Protein AF-A0A954W446-F1 (afdb_monomer)

Secondary structure (DSSP, 8-state):
---TT-EEEEETTEE--SHHHHHHHHTTSPTT-EEEEEEEETTEEEEEEEE---SS-HHHHHHHHHHT---PPPP--PPPPP-------------------------PPPS-PPPTTPPPPP--PPP-------HHHHTT----TT-S-SHHHHHHHHHHHHHHHHHH---TT--S-EEEEEEETTS-EEEEEE-SSEEEEEETTEEEEEETTS-STT--PSTTTTSHHHHHHHHHHHHHH-TTTSSEEEEEEEE--TT-SSPEEEEEEEETTEEEEEEE-TTT-SEEEEEEESSTTSPPEEEEEEEEEEETTEEEEEEEEEEETTEEEEEEEEEEEEEPPPPPPPPP---

Foldseek 3Di:
DDDPQKAWQDKQNGGDDDPVSVVVVVVVDDAQFFIWTWIDDPNDIDIDTDGHHDPDDLVRVLVVVVVPDPPDDDDDDDDDDDDDDDDDDDDDDDDDDDDDDDDDDDDDDDDDDDDPDDDDPPDPDDPPPPPPDPPVVVVQADDDRSDPGCSVFVVLLVVLQVLACVQFPALLQLAAKKWFWWAFPVGFIKIWIAGPQKIWIQTPVGIWIDGPVDQQLVGLPPPPQRRVRSQVNLVSLCRNPNCVPSAPKTWPAFHDDPPDPDTFGWIWHDDSNKIKIFGADPVSSHTQWMWIHSDSPAFTWIKGFDDWDDDPRGTDGQWIWTDGRGDTPTIIGTPDMDRDRHDPPDPDDDD

pLDDT: mean 81.35, std 23.69, range [27.09, 98.81]

Solvent-accessibl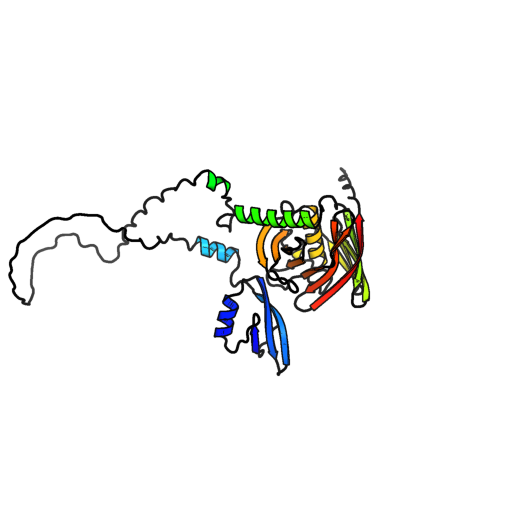e surface area (backbone atoms only — not comparable to full-atom values): 21023 Å² total; per-residue (Å²): 132,91,58,94,84,53,41,69,46,27,48,71,89,35,80,31,94,43,79,65,54,45,51,59,58,54,74,71,59,63,64,70,37,64,37,49,34,30,33,34,49,94,93,43,78,48,81,45,76,47,68,36,73,68,97,61,55,70,66,59,50,50,51,49,55,68,69,65,63,71,87,78,74,76,83,79,79,79,76,84,84,77,86,89,88,78,90,76,90,86,85,79,89,84,89,84,82,89,84,86,86,86,85,86,83,91,78,84,86,81,89,78,84,81,69,92,84,69,81,74,78,76,78,78,70,75,76,77,75,79,75,76,71,54,73,80,57,53,80,63,60,33,92,43,95,94,41,101,51,35,38,68,36,54,54,48,39,51,48,51,51,52,39,23,43,72,56,28,31,79,35,63,80,58,65,18,40,36,39,40,36,29,30,33,83,90,63,51,60,34,41,36,39,44,47,96,59,39,32,40,36,40,46,82,93,44,76,34,68,42,59,70,88,50,72,52,39,81,42,43,29,43,86,80,26,41,12,46,51,48,42,50,47,53,50,52,42,38,52,38,54,31,66,87,63,53,46,55,56,46,43,77,51,68,42,69,45,94,98,52,94,63,54,16,45,25,37,40,36,39,49,70,91,22,46,32,36,42,27,22,33,78,88,67,24,40,67,39,34,39,39,21,30,50,44,97,89,53,65,33,14,37,38,36,45,37,66,68,44,80,54,95,76,24,53,42,62,34,28,41,39,32,28,26,77,90,46,75,63,45,44,35,42,51,78,44,78,46,72,41,74,58,75,77,77,75,76,80,80,90,124

Nearest PDB structures (foldseek):
  3i18-assembly1_A  TM=8.357E-01  e=2.168E-02  Listeria monocytogenes
  3buu-assembly2_B  TM=5.194E-01  e=1.555E-04  Nitrosomonas europaea ATCC 19718
  3mh6-assembly1_A  TM=8.799E-01  e=1.325E-01  Escherichia coli K-12
  2kjp-assembly1_A  TM=7.643E-01  e=4.423E-02  Bacillus subtilis
  6jjo-assembly1_E  TM=7.958E-01  e=1.562E-01  Escherichia coli K-12

Mean predicted aligned error: 12.86 Å

Radius of gyration: 32.43 Å; Cα contacts (8 Å, |Δi|>4): 556; chains: 1; bounding box: 108×86×58 Å

Sequence (351 aa):
GLRYGDQIVAFGGRTVDTANEFKNVLGIFPRGWRVPMTYRRDDQQFDVLVRLTGVHAREELLEKVQRAVPAEEPPGGKKPDKDDESKEDDQPRDDEKNSDADKPDGSQPKPGQPKPGQPRPARRSPAAQQVKVPEAAAKLIEQRRGYANYYFNQLNRDRVWKSFGSSAGEFSTATGPWKLTGELTIGGDVEILLGDETATALFPGGPANLELSKDLDEQTAPEGSGGLLVGLHLWQRMLRVGPAQFGDVYYLGTVPVPGKELPCDTLVGSYNVVESRFMFDPETGLLASVEMYASPDGDPCEIYFSDYREMEGRQWPHRMEVRHGNDVFADVQWKKIEVAPAVPAKPADAS

Structure (mmCIF, N/CA/C/O backbone):
data_AF-A0A954W446-F1
#
_entry.id   AF-A0A954W446-F1
#
loop_
_atom_site.group_PDB
_atom_site.id
_atom_site.type_symbol
_atom_site.label_atom_id
_atom_site.label_alt_id
_atom_site.label_comp_id
_atom_site.label_asym_id
_atom_site.label_entity_id
_atom_site.label_seq_id
_atom_site.pdbx_PDB_ins_code
_atom_site.Cartn_x
_atom_site.Cartn_y
_atom_site.Cartn_z
_atom_site.occupancy
_atom_site.B_iso_or_equiv
_atom_site.auth_seq_id
_atom_site.auth_comp_id
_atom_site.auth_asym_id
_atom_site.auth_atom_id
_atom_site.pdbx_PDB_model_num
ATOM 1 N N . GLY A 1 1 ? -2.072 -10.842 -19.982 1.00 75.19 1 GLY A N 1
ATOM 2 C CA . GLY A 1 1 ? -3.431 -11.330 -19.670 1.00 75.19 1 GLY A CA 1
ATOM 3 C C . GLY A 1 1 ? -3.788 -12.553 -20.498 1.00 75.19 1 GLY A C 1
ATOM 4 O O . GLY A 1 1 ? -3.031 -12.903 -21.406 1.00 75.19 1 GLY A O 1
ATOM 5 N N . LEU A 1 2 ? -4.927 -13.176 -20.177 1.00 85.06 2 LEU A N 1
ATOM 6 C CA . LEU A 1 2 ? -5.528 -14.268 -20.954 1.00 85.06 2 LEU A CA 1
ATOM 7 C C . LEU A 1 2 ? -5.921 -13.814 -22.372 1.00 85.06 2 LEU A C 1
ATOM 9 O O . LEU A 1 2 ? -6.174 -12.632 -22.612 1.00 85.06 2 LEU A O 1
ATOM 13 N N . ARG A 1 3 ? -5.993 -14.766 -23.301 1.00 88.31 3 ARG A N 1
ATOM 14 C CA . ARG A 1 3 ? -6.405 -14.604 -24.700 1.00 88.31 3 ARG A CA 1
ATOM 15 C C . ARG A 1 3 ? -7.430 -15.674 -25.080 1.00 88.31 3 ARG A C 1
ATOM 17 O O . ARG A 1 3 ? -7.502 -16.732 -24.461 1.00 88.31 3 ARG A O 1
ATOM 24 N N . TYR A 1 4 ? -8.206 -15.418 -26.133 1.00 89.50 4 TYR A N 1
ATOM 25 C CA . TYR A 1 4 ? -9.022 -16.463 -26.753 1.00 89.50 4 TYR A CA 1
ATOM 26 C C . TYR A 1 4 ? -8.127 -17.614 -27.230 1.00 89.50 4 TYR A C 1
ATOM 28 O O . TYR A 1 4 ? -7.124 -17.371 -27.897 1.00 89.50 4 TYR A O 1
ATOM 36 N N . GLY A 1 5 ? -8.503 -18.845 -26.882 1.00 88.69 5 GLY A N 1
ATOM 37 C CA . GLY A 1 5 ? -7.704 -20.052 -27.118 1.00 88.69 5 GLY A CA 1
ATOM 38 C C . GLY A 1 5 ? -6.931 -20.547 -25.890 1.00 88.69 5 GLY A C 1
ATOM 39 O O . GLY A 1 5 ? -6.573 -21.720 -25.857 1.00 88.69 5 GLY A O 1
ATOM 40 N N . ASP A 1 6 ? -6.736 -19.715 -24.860 1.00 92.81 6 ASP A N 1
ATOM 41 C CA . ASP A 1 6 ? -6.104 -20.154 -23.612 1.00 92.81 6 ASP A CA 1
ATOM 42 C C . ASP A 1 6 ? -7.008 -21.138 -22.852 1.00 92.81 6 ASP A C 1
ATOM 44 O O . ASP A 1 6 ? -8.190 -20.870 -22.615 1.00 92.81 6 ASP A O 1
ATOM 48 N N . GLN A 1 7 ? -6.437 -22.256 -22.404 1.00 93.19 7 GLN A N 1
ATOM 49 C CA . GLN A 1 7 ? -7.119 -23.231 -21.555 1.00 93.19 7 GLN A CA 1
ATOM 50 C C . GLN A 1 7 ? -6.706 -23.021 -20.096 1.00 93.19 7 GLN A C 1
ATOM 52 O O . GLN A 1 7 ? -5.548 -23.242 -19.753 1.00 93.19 7 GLN A O 1
ATOM 57 N N . ILE A 1 8 ? -7.634 -22.645 -19.214 1.00 94.19 8 ILE A N 1
ATOM 58 C CA . ILE A 1 8 ? -7.389 -22.688 -17.761 1.00 94.19 8 ILE A CA 1
ATOM 59 C C . ILE A 1 8 ? -7.285 -24.162 -17.347 1.00 94.19 8 ILE A C 1
ATOM 61 O O . ILE A 1 8 ? -8.162 -24.949 -17.694 1.00 94.19 8 ILE A O 1
ATOM 65 N N . VAL A 1 9 ? -6.217 -24.524 -16.632 1.00 94.75 9 VAL A N 1
ATOM 66 C CA . VAL A 1 9 ? -5.945 -25.907 -16.181 1.00 94.75 9 VAL A CA 1
ATOM 67 C C . VAL A 1 9 ? -5.883 -26.038 -14.661 1.00 94.75 9 VAL A C 1
ATOM 69 O O . VAL A 1 9 ? -6.109 -27.122 -14.126 1.00 94.75 9 VAL A O 1
ATOM 72 N N . ALA A 1 10 ? -5.605 -24.943 -13.950 1.00 94.69 10 ALA A N 1
ATOM 73 C CA . ALA A 1 10 ? -5.717 -24.888 -12.499 1.00 94.69 10 ALA A CA 1
ATOM 74 C C . ALA A 1 10 ? -6.129 -23.491 -12.024 1.00 94.69 10 ALA A C 1
ATOM 76 O O . ALA A 1 10 ? -5.794 -22.478 -12.640 1.00 94.69 10 ALA A O 1
ATOM 77 N N . PHE A 1 11 ? -6.848 -23.435 -10.908 1.00 95.00 11 PHE A N 1
ATOM 78 C CA . PHE A 1 11 ? -7.283 -22.199 -10.270 1.00 95.00 11 PHE A CA 1
ATOM 79 C C . PHE A 1 11 ? -7.396 -22.397 -8.753 1.00 95.00 11 PHE A C 1
ATOM 81 O O . PHE A 1 11 ? -7.924 -23.406 -8.285 1.00 95.00 11 PHE A O 1
ATOM 88 N N . GLY A 1 12 ? -6.863 -21.461 -7.964 1.00 90.50 12 GLY A N 1
ATOM 89 C CA . GLY A 1 12 ? -6.885 -21.534 -6.499 1.00 90.50 12 GLY A CA 1
ATOM 90 C C . GLY A 1 12 ? -6.163 -22.758 -5.923 1.00 90.50 12 GLY A C 1
ATOM 91 O O . GLY A 1 12 ? -6.597 -23.301 -4.909 1.00 90.50 12 GLY A O 1
ATOM 92 N N . GLY A 1 13 ? -5.108 -23.231 -6.598 1.00 89.38 13 GLY A N 1
ATOM 93 C CA . GLY A 1 13 ? -4.360 -24.435 -6.214 1.00 89.38 13 GLY A CA 1
ATOM 94 C C . GLY A 1 13 ? -5.066 -25.765 -6.517 1.00 89.38 13 GLY A C 1
ATOM 95 O O . GLY A 1 13 ? -4.614 -26.807 -6.051 1.00 89.38 13 GLY A O 1
ATOM 96 N N . ARG A 1 14 ? -6.167 -25.752 -7.280 1.00 92.62 14 ARG A N 1
ATOM 97 C CA . ARG A 1 14 ? -6.904 -26.952 -7.708 1.00 92.62 14 ARG A CA 1
ATOM 98 C C . ARG A 1 14 ? -6.820 -27.104 -9.219 1.00 92.62 14 ARG A C 1
ATOM 100 O O . ARG A 1 14 ? -6.944 -26.106 -9.924 1.00 92.62 14 ARG A O 1
ATOM 107 N N . THR A 1 15 ? -6.649 -28.327 -9.713 1.00 94.00 15 THR A N 1
ATOM 108 C CA . THR A 1 15 ? -6.858 -28.646 -11.134 1.00 94.00 15 THR A CA 1
ATOM 109 C C . THR A 1 15 ? -8.311 -28.383 -11.517 1.00 94.00 15 THR A C 1
ATOM 111 O O . THR A 1 15 ? -9.202 -28.512 -10.677 1.00 94.00 15 THR A O 1
ATOM 114 N N . VAL A 1 16 ? -8.543 -27.976 -12.763 1.00 92.94 16 VAL A N 1
ATOM 115 C CA . VAL A 1 16 ? -9.876 -27.653 -13.274 1.00 92.94 16 VAL A CA 1
ATOM 116 C C . VAL A 1 16 ? -10.008 -28.169 -14.701 1.00 92.94 16 VAL A C 1
ATOM 118 O O . VAL A 1 16 ? -9.397 -27.619 -15.614 1.00 92.94 16 VAL A O 1
ATOM 121 N N . ASP A 1 17 ? -10.852 -29.180 -14.895 1.00 91.19 17 ASP A N 1
ATOM 122 C CA . ASP A 1 17 ? -11.078 -29.810 -16.203 1.00 91.19 17 ASP A CA 1
ATOM 123 C C . ASP A 1 17 ? -12.388 -29.346 -16.865 1.00 91.19 17 ASP A C 1
ATOM 125 O O . ASP A 1 17 ? -12.598 -29.541 -18.065 1.00 91.19 17 ASP A O 1
ATOM 129 N N . THR A 1 18 ? -13.294 -28.710 -16.108 1.00 92.50 18 THR A N 1
ATOM 130 C CA . THR A 1 18 ? -14.599 -28.257 -16.625 1.00 92.50 18 THR A CA 1
ATOM 131 C C . THR A 1 18 ? -14.974 -26.835 -16.205 1.00 92.50 18 THR A C 1
ATOM 133 O O . THR A 1 18 ? -14.647 -26.358 -15.119 1.00 92.50 18 THR A O 1
ATOM 136 N N . ALA A 1 19 ? -15.781 -26.163 -17.033 1.00 90.88 19 ALA A N 1
ATOM 137 C CA . ALA A 1 19 ? -16.294 -24.824 -16.732 1.00 90.88 19 ALA A CA 1
ATOM 138 C C . ALA A 1 19 ? -17.210 -24.766 -15.488 1.00 90.88 19 ALA A C 1
ATOM 140 O O . ALA A 1 19 ? -17.366 -23.700 -14.894 1.00 90.88 19 ALA A O 1
ATOM 141 N N . ASN A 1 20 ? -17.829 -25.883 -15.088 1.00 90.88 20 ASN A N 1
ATOM 142 C CA . ASN A 1 20 ? -18.639 -25.948 -13.867 1.00 90.88 20 ASN A CA 1
ATOM 143 C C . ASN A 1 20 ? -17.760 -26.096 -12.622 1.00 90.88 20 ASN A C 1
ATOM 145 O O . ASN A 1 20 ? -18.002 -25.424 -11.624 1.00 90.88 20 ASN A O 1
ATOM 149 N N . GLU A 1 21 ? -16.708 -26.911 -12.699 1.00 90.69 21 GLU A 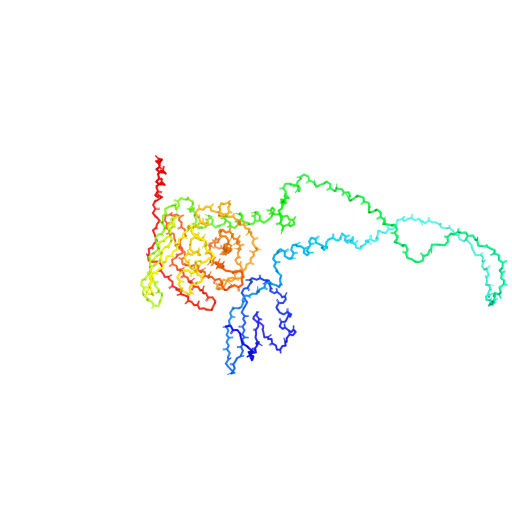N 1
ATOM 150 C CA . GLU A 1 21 ? -15.687 -26.993 -11.656 1.00 90.69 21 GLU A CA 1
ATOM 151 C C . GLU A 1 21 ? -15.003 -25.637 -11.443 1.00 90.69 21 GLU A C 1
ATOM 153 O O . GLU A 1 21 ? -14.937 -25.171 -10.307 1.00 90.69 21 GLU A O 1
ATOM 158 N N . PHE A 1 22 ? -14.632 -24.938 -12.526 1.00 92.19 22 PHE A N 1
ATOM 159 C CA . PHE A 1 22 ? -14.094 -23.576 -12.448 1.00 92.19 22 PHE A CA 1
ATOM 160 C C . PHE A 1 22 ? -15.011 -22.640 -11.651 1.00 92.19 22 PHE A C 1
ATOM 162 O O . PHE A 1 22 ? -14.564 -21.988 -10.712 1.00 92.19 22 PHE A O 1
ATOM 169 N N . LYS A 1 23 ? -16.309 -22.604 -11.985 1.00 90.06 23 LYS A N 1
ATOM 170 C CA . LYS A 1 23 ? -17.307 -21.766 -11.295 1.00 90.06 23 LYS A CA 1
ATOM 171 C C . LYS A 1 23 ? -17.462 -22.135 -9.821 1.00 90.06 23 LYS A C 1
ATOM 173 O O . LYS A 1 23 ? -17.575 -21.239 -8.988 1.00 90.06 23 LYS A O 1
ATOM 178 N N . ASN A 1 24 ? -17.446 -23.428 -9.498 1.00 89.75 24 ASN A N 1
ATOM 179 C CA . ASN A 1 24 ? -17.545 -23.906 -8.120 1.00 89.75 24 ASN A CA 1
ATOM 180 C C . ASN A 1 24 ? -16.330 -23.483 -7.286 1.00 89.75 24 ASN A C 1
ATOM 182 O O . ASN A 1 24 ? -16.500 -23.083 -6.140 1.00 89.75 24 ASN A O 1
ATOM 186 N N . VAL A 1 25 ? -15.118 -23.538 -7.851 1.00 90.19 25 VAL A N 1
ATOM 187 C CA . VAL A 1 25 ? -13.901 -23.070 -7.168 1.00 90.19 25 VAL A CA 1
ATOM 188 C C . VAL A 1 25 ? -13.879 -21.540 -7.078 1.00 90.19 25 VAL A C 1
ATOM 190 O O . VAL A 1 25 ? -13.598 -21.001 -6.011 1.00 90.19 25 VAL A O 1
ATOM 193 N N . LEU A 1 26 ? -14.249 -20.833 -8.150 1.00 90.44 26 LEU A N 1
ATOM 194 C CA . LEU A 1 26 ? -14.361 -19.371 -8.189 1.00 90.44 26 LEU A CA 1
ATOM 195 C C . LEU A 1 26 ? -15.312 -18.826 -7.117 1.00 90.44 26 LEU A C 1
ATOM 197 O O . LEU A 1 26 ? -14.974 -17.855 -6.447 1.00 90.44 26 LEU A O 1
ATOM 201 N N . GLY A 1 27 ? -16.458 -19.478 -6.900 1.00 87.56 27 GLY A N 1
ATOM 202 C CA . GLY A 1 27 ? -17.448 -19.079 -5.894 1.00 87.56 27 GLY A CA 1
ATOM 203 C C . GLY A 1 27 ? -16.987 -19.176 -4.432 1.00 87.56 27 GLY A C 1
ATOM 204 O O . GLY A 1 27 ? -17.703 -18.702 -3.553 1.00 87.56 27 GLY A O 1
ATOM 205 N N . ILE A 1 28 ? -15.820 -19.771 -4.155 1.00 89.31 28 ILE A N 1
ATOM 206 C CA . ILE A 1 28 ? -15.230 -19.852 -2.806 1.00 89.31 28 ILE A CA 1
ATOM 207 C C . ILE A 1 28 ? -14.433 -18.581 -2.473 1.00 89.31 28 ILE A C 1
ATOM 209 O O . ILE A 1 28 ? -14.322 -18.210 -1.304 1.00 89.31 28 ILE A O 1
ATOM 213 N N . PHE A 1 29 ? -13.862 -17.912 -3.478 1.00 89.69 29 PHE A N 1
ATOM 214 C CA . PHE A 1 29 ? -12.910 -16.825 -3.268 1.00 89.69 29 PHE A CA 1
ATOM 215 C C . PHE A 1 29 ? -13.599 -15.447 -3.246 1.00 89.69 29 PHE A C 1
ATOM 217 O O . PHE A 1 29 ? -14.357 -15.120 -4.162 1.00 89.69 29 PHE A O 1
ATOM 224 N N . PRO A 1 30 ? -13.332 -14.598 -2.233 1.00 87.62 30 PRO A N 1
ATOM 225 C CA . PRO A 1 30 ? -13.847 -13.233 -2.198 1.00 87.62 30 PRO A CA 1
ATOM 226 C C . PRO A 1 30 ? -13.350 -12.365 -3.361 1.00 87.62 30 PRO A C 1
ATOM 228 O O . PRO A 1 30 ? -12.228 -12.514 -3.847 1.00 87.62 30 PRO A O 1
ATOM 231 N N . ARG A 1 31 ? -14.156 -11.368 -3.748 1.00 87.50 31 ARG A N 1
ATOM 232 C CA . ARG A 1 31 ? -13.706 -10.293 -4.649 1.00 87.50 31 ARG A CA 1
ATOM 233 C C . ARG A 1 31 ? -12.480 -9.569 -4.073 1.00 87.50 31 ARG A C 1
ATOM 235 O O . ARG A 1 31 ? -12.335 -9.441 -2.859 1.00 87.50 31 ARG A O 1
ATOM 242 N N . GLY A 1 32 ? -11.638 -9.040 -4.949 1.00 85.19 32 GLY A N 1
ATOM 243 C CA . GLY A 1 32 ? -10.417 -8.302 -4.627 1.00 85.19 32 GLY A CA 1
ATOM 244 C C . GLY A 1 32 ? -9.208 -9.184 -4.310 1.00 85.19 32 GLY A C 1
ATOM 245 O O . GLY A 1 32 ? -8.082 -8.702 -4.437 1.00 85.19 32 GLY A O 1
ATOM 246 N N . TRP A 1 33 ? -9.412 -10.459 -3.956 1.00 90.06 33 TRP A N 1
ATOM 247 C CA . TRP A 1 33 ? -8.323 -11.404 -3.702 1.00 90.06 33 TRP A CA 1
ATOM 248 C C . TRP A 1 33 ? -7.531 -11.691 -4.980 1.00 90.06 33 TRP A C 1
ATOM 250 O O . TRP A 1 33 ? -8.104 -11.820 -6.067 1.00 90.06 33 TRP A O 1
ATOM 260 N N . ARG A 1 34 ? -6.209 -11.833 -4.830 1.00 89.81 34 ARG A N 1
ATOM 261 C CA . ARG A 1 34 ? -5.333 -12.407 -5.854 1.00 89.81 34 ARG A CA 1
ATOM 262 C C . ARG A 1 34 ? -5.305 -13.919 -5.677 1.00 89.81 34 ARG A C 1
ATOM 264 O O . ARG A 1 34 ? -4.977 -14.405 -4.597 1.00 89.81 34 ARG A O 1
ATOM 271 N N . VAL A 1 35 ? -5.652 -14.655 -6.725 1.00 91.38 35 VAL A N 1
ATOM 272 C CA . VAL A 1 35 ? -5.745 -16.118 -6.703 1.00 91.38 35 VAL A CA 1
ATOM 273 C C . VAL A 1 35 ? -4.804 -16.689 -7.769 1.00 91.38 35 VAL A C 1
ATOM 275 O O . VAL A 1 35 ? -4.808 -16.187 -8.897 1.00 91.38 35 VAL A O 1
ATOM 278 N N . PRO A 1 36 ? -3.983 -17.710 -7.454 1.00 92.12 36 PRO A N 1
ATOM 279 C CA . PRO A 1 36 ? -3.133 -18.351 -8.449 1.00 92.12 36 PRO A CA 1
ATOM 280 C C . PRO A 1 36 ? -3.981 -19.067 -9.498 1.00 92.12 36 PRO A C 1
ATOM 282 O O . PRO A 1 36 ? -4.931 -19.786 -9.174 1.00 92.12 36 PRO A O 1
ATOM 285 N N . MET A 1 37 ? -3.618 -18.874 -10.759 1.00 94.06 37 MET A N 1
ATOM 286 C CA . MET A 1 37 ? -4.246 -19.490 -11.915 1.00 94.06 37 MET A CA 1
ATOM 287 C C . MET A 1 37 ? -3.168 -19.966 -12.880 1.00 94.06 37 MET A C 1
ATOM 289 O O . MET A 1 37 ? -2.264 -19.213 -13.241 1.00 94.06 37 MET A O 1
ATOM 293 N N . THR A 1 38 ? -3.324 -21.195 -13.347 1.00 94.44 38 THR A N 1
ATOM 294 C CA . THR A 1 38 ? -2.483 -21.793 -14.376 1.00 94.44 38 THR A CA 1
ATOM 295 C C . THR A 1 38 ? -3.298 -21.915 -15.654 1.00 94.44 38 THR A C 1
ATOM 297 O O . THR A 1 38 ? -4.408 -22.462 -15.640 1.00 94.44 38 THR A O 1
ATOM 300 N N . TYR A 1 39 ? -2.747 -21.450 -16.771 1.00 94.38 39 TYR A N 1
ATOM 301 C CA . TYR A 1 39 ? -3.334 -21.643 -18.094 1.00 94.38 39 TYR A CA 1
ATOM 302 C C . TYR A 1 39 ? -2.318 -22.214 -19.087 1.00 94.38 39 TYR A C 1
ATOM 304 O O . TYR A 1 39 ? -1.107 -22.090 -18.910 1.00 94.38 39 TYR A O 1
ATOM 312 N N . ARG A 1 40 ? -2.826 -22.860 -20.135 1.00 94.50 40 ARG A N 1
ATOM 313 C CA . ARG A 1 40 ? -2.065 -23.411 -21.255 1.00 94.50 40 ARG A CA 1
ATOM 314 C C . ARG A 1 40 ? -2.371 -22.612 -22.519 1.00 94.50 40 ARG A C 1
ATOM 316 O O . ARG A 1 40 ? -3.540 -22.349 -22.806 1.00 94.50 40 ARG A O 1
ATOM 323 N N . ARG A 1 41 ? -1.333 -22.267 -23.278 1.00 94.25 41 ARG A N 1
ATOM 324 C CA . ARG A 1 41 ? -1.404 -21.678 -24.623 1.00 94.25 41 ARG A CA 1
ATOM 325 C C . ARG A 1 41 ? -0.322 -22.333 -25.472 1.00 94.25 41 ARG A C 1
ATOM 327 O O . ARG A 1 41 ? 0.822 -22.366 -25.035 1.00 94.25 41 ARG A O 1
ATOM 334 N N . ASP A 1 42 ? -0.684 -22.838 -26.650 1.00 91.38 42 ASP A N 1
ATOM 335 C CA . ASP A 1 42 ? 0.248 -23.474 -27.598 1.00 91.38 42 ASP A CA 1
ATOM 336 C C . ASP A 1 42 ? 1.146 -24.538 -26.921 1.00 91.38 42 ASP A C 1
ATOM 338 O O . ASP A 1 42 ? 2.369 -24.521 -27.031 1.00 91.38 42 ASP A O 1
ATOM 342 N N . ASP A 1 43 ? 0.514 -25.414 -26.128 1.00 89.94 43 ASP A N 1
ATOM 343 C CA . ASP A 1 43 ? 1.113 -26.434 -25.244 1.00 89.94 43 ASP A CA 1
ATOM 344 C C . ASP A 1 43 ? 2.080 -25.941 -24.146 1.00 89.94 43 ASP A C 1
ATOM 346 O O . ASP A 1 43 ? 2.466 -26.718 -23.269 1.00 89.94 43 ASP A O 1
ATOM 350 N N . GLN A 1 44 ? 2.385 -24.644 -24.086 1.00 93.69 44 GLN A N 1
ATOM 351 C CA . GLN A 1 44 ? 3.136 -24.031 -22.995 1.00 93.69 44 GLN A CA 1
ATOM 352 C C . GLN A 1 44 ? 2.221 -23.682 -21.809 1.00 93.69 44 GLN A C 1
ATOM 354 O O . GLN A 1 44 ? 1.129 -23.134 -21.975 1.00 93.69 44 GLN A O 1
ATOM 359 N N . GLN A 1 45 ? 2.681 -23.991 -20.595 1.00 93.19 45 GLN A N 1
ATOM 360 C CA . GLN A 1 45 ? 2.005 -23.661 -19.339 1.00 93.19 45 GLN A CA 1
ATOM 361 C C . GLN A 1 45 ? 2.505 -22.322 -18.776 1.00 93.19 45 GLN A C 1
ATOM 363 O O . GLN A 1 45 ? 3.703 -22.038 -18.805 1.00 93.19 45 GLN A O 1
ATOM 368 N N . PHE A 1 46 ? 1.583 -21.525 -18.239 1.00 92.44 46 PHE A N 1
ATOM 369 C CA . PHE A 1 46 ? 1.829 -20.214 -17.647 1.00 92.44 46 PHE A CA 1
ATOM 370 C C . PHE A 1 46 ? 1.111 -20.102 -16.299 1.00 92.44 46 PHE A C 1
ATOM 372 O O . PHE A 1 46 ? -0.106 -20.292 -16.230 1.00 92.44 46 PHE A O 1
ATOM 379 N N . ASP A 1 47 ? 1.851 -19.737 -15.254 1.00 91.38 47 ASP A N 1
ATOM 380 C CA . ASP A 1 47 ? 1.317 -19.452 -13.921 1.00 91.38 47 ASP A CA 1
ATOM 381 C C . ASP A 1 47 ? 1.219 -17.936 -13.705 1.00 91.38 47 ASP A C 1
ATOM 383 O O . ASP A 1 47 ? 2.165 -17.195 -13.977 1.00 91.38 47 ASP A O 1
ATOM 387 N N . VAL A 1 48 ? 0.064 -17.464 -13.233 1.00 90.38 48 VAL A N 1
ATOM 388 C CA . VAL A 1 48 ? -0.223 -16.042 -12.982 1.00 90.38 48 VAL A CA 1
ATOM 389 C C . VAL A 1 48 ? -1.070 -15.857 -11.721 1.00 90.38 48 VAL A C 1
ATOM 391 O O . VAL A 1 48 ? -1.803 -16.755 -11.306 1.00 90.38 48 VAL A O 1
ATOM 394 N N . LEU A 1 49 ? -1.021 -14.665 -11.124 1.00 89.62 49 LEU A N 1
ATOM 395 C CA . LEU A 1 49 ? -1.959 -14.243 -10.081 1.00 89.62 49 LEU A CA 1
ATOM 396 C C . LEU A 1 49 ? -3.055 -13.382 -10.711 1.00 89.62 49 LEU A C 1
ATOM 398 O O . LEU A 1 49 ? -2.776 -12.281 -11.181 1.00 89.62 49 LEU A O 1
ATOM 402 N N . VAL A 1 50 ? -4.304 -13.852 -10.693 1.00 89.56 50 VAL A N 1
ATOM 403 C CA . VAL A 1 50 ? -5.457 -13.070 -11.173 1.00 89.56 50 VAL A CA 1
ATOM 404 C C . VAL A 1 50 ? -6.203 -12.432 -10.009 1.00 89.56 50 VAL A C 1
ATOM 406 O O . VAL A 1 50 ? -6.436 -13.073 -8.985 1.00 89.56 50 VAL A O 1
ATOM 409 N N . ARG A 1 51 ? -6.586 -11.162 -10.161 1.00 89.50 51 ARG A N 1
ATOM 410 C CA . ARG A 1 51 ? -7.403 -10.437 -9.184 1.00 89.50 51 ARG A CA 1
ATOM 411 C C . ARG A 1 51 ? -8.881 -10.630 -9.507 1.00 89.50 51 ARG A C 1
ATOM 413 O O . ARG A 1 51 ? -9.298 -10.434 -10.645 1.00 89.50 51 ARG A O 1
ATOM 420 N N . LEU A 1 52 ? -9.680 -11.021 -8.517 1.00 88.56 52 LEU A N 1
ATOM 421 C CA . LEU A 1 52 ? -11.108 -11.264 -8.725 1.00 88.56 52 LEU A CA 1
ATOM 422 C C . LEU A 1 52 ? -11.909 -9.960 -8.703 1.00 88.56 52 LEU A C 1
ATOM 424 O O . LEU A 1 52 ? -12.058 -9.335 -7.654 1.00 88.56 52 LEU A O 1
ATOM 428 N N . THR A 1 53 ? -12.456 -9.553 -9.845 1.00 81.94 53 THR A N 1
ATOM 429 C CA . THR A 1 53 ? -13.331 -8.378 -9.934 1.00 81.94 53 THR A CA 1
ATOM 430 C C . THR A 1 53 ? -14.704 -8.646 -9.308 1.00 81.94 53 THR A C 1
ATOM 432 O O . THR A 1 53 ? -15.178 -9.781 -9.214 1.00 81.94 53 THR A O 1
ATOM 435 N N . GLY A 1 54 ? -15.358 -7.586 -8.829 1.00 76.38 54 GLY A N 1
ATOM 436 C CA . GLY A 1 54 ? -16.748 -7.662 -8.385 1.00 76.38 54 GLY A CA 1
ATOM 437 C C . GLY A 1 54 ? -17.702 -7.603 -9.579 1.00 76.38 54 GLY A C 1
ATOM 438 O O . GLY A 1 54 ? -17.544 -6.753 -10.442 1.00 76.38 54 GLY A O 1
ATOM 439 N N . VAL A 1 55 ? -18.735 -8.450 -9.598 1.00 70.00 55 VAL A N 1
ATOM 440 C CA . VAL A 1 55 ? -19.776 -8.432 -10.654 1.00 70.00 55 VAL A CA 1
ATOM 441 C C . VAL A 1 55 ? -20.685 -7.190 -10.565 1.00 70.00 55 VAL A C 1
ATOM 443 O O . VAL A 1 55 ? -21.385 -6.861 -11.517 1.00 70.00 55 VAL A O 1
ATOM 446 N N . HIS A 1 56 ? -20.678 -6.497 -9.422 1.00 65.69 56 HIS A N 1
ATOM 447 C CA . HIS A 1 56 ? -21.503 -5.322 -9.141 1.00 65.69 56 HIS A CA 1
ATOM 448 C C . HIS A 1 56 ? -20.698 -4.234 -8.433 1.00 65.69 56 HIS A C 1
ATOM 450 O O . HIS A 1 56 ? -19.904 -4.533 -7.531 1.00 65.69 56 HIS A O 1
ATOM 456 N N . ALA A 1 57 ? -20.982 -2.977 -8.781 1.00 66.75 57 ALA A N 1
ATOM 457 C CA . ALA A 1 57 ? -20.476 -1.811 -8.063 1.00 66.75 57 ALA A CA 1
ATOM 458 C C . ALA A 1 57 ? -20.992 -1.789 -6.610 1.00 66.75 57 ALA A C 1
ATOM 460 O O . ALA A 1 57 ? -22.038 -2.369 -6.289 1.00 66.75 57 ALA A O 1
ATOM 461 N N . ARG A 1 58 ? -20.276 -1.102 -5.710 1.00 69.44 58 ARG A N 1
ATOM 462 C CA . ARG A 1 58 ? -20.662 -1.009 -4.291 1.00 69.44 58 ARG A CA 1
ATOM 463 C C . ARG A 1 58 ? -22.045 -0.372 -4.144 1.00 69.44 58 ARG A C 1
ATOM 465 O O . ARG A 1 58 ? -22.888 -0.909 -3.432 1.00 69.44 58 ARG A O 1
ATOM 472 N N . GLU A 1 59 ? -22.298 0.709 -4.865 1.00 71.19 59 GLU A N 1
ATOM 473 C CA . GLU A 1 59 ? -23.548 1.470 -4.855 1.00 71.19 59 GLU A CA 1
ATOM 474 C C . GLU A 1 59 ? -24.705 0.624 -5.393 1.00 71.19 59 GLU A C 1
ATOM 476 O O . GLU A 1 59 ? -25.763 0.574 -4.771 1.00 71.19 59 GLU A O 1
ATOM 481 N N . GLU A 1 60 ? -24.478 -0.121 -6.479 1.00 69.25 60 GLU A N 1
ATOM 482 C CA . GLU A 1 60 ? -25.461 -1.035 -7.069 1.00 69.25 60 GLU A CA 1
ATOM 483 C C . GLU A 1 60 ? -25.871 -2.139 -6.077 1.00 69.25 60 GLU A C 1
ATOM 485 O O . GLU A 1 60 ? -27.055 -2.451 -5.941 1.00 69.25 60 GLU A O 1
ATOM 490 N N . LEU A 1 61 ? -24.912 -2.709 -5.337 1.00 69.50 61 LEU A N 1
ATOM 491 C CA . LEU A 1 61 ? -25.192 -3.676 -4.270 1.00 69.50 61 LEU A CA 1
ATOM 492 C C . LEU A 1 61 ? -25.968 -3.044 -3.113 1.00 69.50 61 LEU A C 1
ATOM 494 O O . LEU A 1 61 ? -26.915 -3.652 -2.618 1.00 69.50 61 LEU A O 1
ATOM 498 N N . LEU A 1 62 ? -25.596 -1.834 -2.687 1.00 74.25 62 LEU A N 1
ATOM 499 C CA . LEU A 1 62 ? -26.294 -1.132 -1.611 1.00 74.25 62 LEU A CA 1
ATOM 500 C C . LEU A 1 62 ? -27.735 -0.788 -1.999 1.00 74.25 62 LEU A C 1
ATOM 502 O O . LEU A 1 62 ? -28.638 -0.998 -1.192 1.00 74.25 62 LEU A O 1
ATOM 506 N N . GLU A 1 63 ? -27.974 -0.343 -3.232 1.00 75.19 63 GLU A N 1
ATOM 507 C CA . GLU A 1 63 ? -29.326 -0.128 -3.747 1.00 75.19 63 GLU A CA 1
ATOM 508 C C . GLU A 1 63 ? -30.115 -1.432 -3.865 1.00 75.19 63 GLU A C 1
ATOM 510 O O . GLU A 1 63 ? -31.276 -1.472 -3.460 1.00 75.19 63 GLU A O 1
ATOM 515 N N . LYS A 1 64 ? -29.508 -2.515 -4.370 1.00 69.25 64 LYS A N 1
ATOM 516 C CA . LYS A 1 64 ? -30.160 -3.833 -4.437 1.00 69.25 64 LYS A CA 1
ATOM 517 C C . LYS A 1 64 ? -30.565 -4.327 -3.055 1.00 69.25 64 LYS A C 1
ATOM 519 O O . LYS A 1 64 ? -31.717 -4.706 -2.884 1.00 69.25 64 LYS A O 1
ATOM 524 N N . VAL A 1 65 ? -29.670 -4.271 -2.067 1.00 70.75 65 VAL A N 1
ATOM 525 C CA . VAL A 1 65 ? -29.972 -4.678 -0.686 1.00 70.75 65 VAL A CA 1
ATOM 526 C C . VAL A 1 65 ? -31.064 -3.791 -0.085 1.00 70.75 65 VAL A C 1
ATOM 528 O O . VAL A 1 65 ? -32.015 -4.321 0.473 1.00 70.75 65 VAL A O 1
ATOM 531 N N . GLN A 1 66 ? -31.002 -2.466 -0.253 1.00 65.00 66 GLN A N 1
ATOM 532 C CA . GLN A 1 66 ? -32.034 -1.555 0.265 1.00 65.00 66 GLN A CA 1
ATOM 533 C C . GLN A 1 66 ? -33.404 -1.740 -0.410 1.00 65.00 66 GLN A C 1
ATOM 535 O O . GLN A 1 66 ? -34.429 -1.590 0.251 1.00 65.00 66 GLN A O 1
ATOM 540 N N . ARG A 1 67 ? -33.445 -2.106 -1.699 1.00 58.06 67 ARG A N 1
ATOM 541 C CA . ARG A 1 67 ? -34.686 -2.465 -2.413 1.00 58.06 67 ARG A CA 1
ATOM 542 C C . ARG A 1 67 ? -35.190 -3.872 -2.062 1.00 58.06 67 ARG A C 1
ATOM 544 O O . ARG A 1 67 ? -36.387 -4.119 -2.169 1.00 58.06 67 ARG A O 1
ATOM 551 N N . ALA A 1 68 ? -34.306 -4.778 -1.644 1.00 50.22 68 ALA A N 1
ATOM 552 C CA . ALA A 1 68 ? -34.604 -6.180 -1.352 1.00 50.22 68 ALA A CA 1
ATOM 553 C C . ALA A 1 68 ? -35.024 -6.459 0.105 1.00 50.22 68 ALA A C 1
ATOM 555 O O . ALA A 1 68 ? -35.061 -7.621 0.499 1.00 50.22 68 ALA A O 1
ATOM 556 N N . VAL A 1 69 ? -35.392 -5.435 0.891 1.00 42.38 69 VAL A N 1
ATOM 557 C CA . VAL A 1 69 ? -36.032 -5.622 2.210 1.00 42.38 69 VAL A CA 1
ATOM 558 C C . VAL A 1 69 ? -37.539 -5.307 2.173 1.00 42.38 69 VAL A C 1
ATOM 560 O O . VAL A 1 69 ? -37.989 -4.317 2.755 1.00 42.38 69 VAL A O 1
ATOM 563 N N . PRO A 1 70 ? -38.385 -6.171 1.584 1.00 43.16 70 PRO A N 1
ATOM 564 C CA . PRO A 1 70 ? -39.569 -6.621 2.299 1.00 43.16 70 PRO A CA 1
ATOM 565 C C . PRO A 1 70 ? -39.100 -7.438 3.512 1.00 43.16 70 PRO A C 1
ATOM 567 O O . PRO A 1 70 ? -38.246 -8.312 3.384 1.00 43.16 70 PRO A O 1
ATOM 570 N N . ALA A 1 71 ? -39.644 -7.169 4.697 1.00 42.28 71 ALA A N 1
ATOM 571 C CA . ALA A 1 71 ? -39.371 -8.006 5.861 1.00 42.28 71 ALA A CA 1
ATOM 572 C C . ALA A 1 71 ? -40.095 -9.355 5.703 1.00 42.28 71 ALA A C 1
ATOM 574 O O . ALA A 1 71 ? -41.287 -9.451 5.996 1.00 42.28 71 ALA A O 1
ATOM 575 N N . GLU A 1 72 ? -39.392 -10.384 5.227 1.00 44.41 72 GLU A N 1
ATOM 576 C CA . GLU A 1 72 ? -39.884 -11.760 5.310 1.00 44.41 72 GLU A CA 1
ATOM 577 C C . GLU A 1 72 ? -39.764 -12.252 6.758 1.00 44.41 72 GLU A C 1
ATOM 579 O O . GLU A 1 72 ? -38.680 -12.284 7.345 1.00 44.41 72 GLU A O 1
ATOM 584 N N . GLU A 1 73 ? -40.905 -12.595 7.359 1.00 43.12 73 GLU A N 1
ATOM 585 C CA . GLU A 1 73 ? -40.952 -13.180 8.697 1.00 43.12 73 GLU A CA 1
ATOM 586 C C . GLU A 1 73 ? -40.299 -14.576 8.681 1.00 43.12 73 GLU A C 1
ATOM 588 O O . GLU A 1 73 ? -40.556 -15.358 7.760 1.00 43.12 73 GLU A O 1
ATOM 593 N N . PRO A 1 74 ? -39.494 -14.946 9.697 1.00 36.47 74 PRO A N 1
ATOM 594 C CA . PRO A 1 74 ? -39.003 -16.313 9.810 1.00 36.47 74 PRO A CA 1
ATOM 595 C C . PRO A 1 74 ? -40.195 -17.278 9.959 1.00 36.47 74 PRO A C 1
ATOM 597 O O . PRO A 1 74 ? -41.138 -16.966 10.695 1.00 36.47 74 PRO A O 1
ATOM 600 N N . PRO A 1 75 ? -40.178 -18.454 9.301 1.00 39.28 75 PRO A N 1
ATOM 601 C CA . PRO A 1 75 ? -41.314 -19.368 9.302 1.00 39.28 75 PRO A CA 1
ATOM 602 C C . PRO A 1 75 ? -41.649 -19.799 10.733 1.00 39.28 75 PRO A C 1
ATOM 604 O O . PRO A 1 75 ? -40.824 -20.384 11.436 1.00 39.28 75 PRO A O 1
ATOM 607 N N . GLY A 1 76 ? -42.870 -19.474 11.164 1.00 36.91 76 GLY A N 1
ATOM 608 C CA . GLY A 1 76 ? -43.284 -19.576 12.559 1.00 36.91 76 GLY A CA 1
ATOM 609 C C . GLY A 1 76 ? -43.140 -20.985 13.131 1.00 36.91 76 GLY A C 1
ATOM 610 O O . GLY A 1 76 ? -43.897 -21.893 12.782 1.00 36.91 76 GLY A O 1
ATOM 611 N N . GLY A 1 77 ? -42.209 -21.147 14.073 1.00 33.97 77 GLY A N 1
ATOM 612 C CA . GLY A 1 77 ? -42.132 -22.337 14.910 1.00 33.97 77 GLY A CA 1
ATOM 613 C C . GLY A 1 77 ? -43.411 -22.472 15.734 1.00 33.97 77 GLY A C 1
ATOM 614 O O . GLY A 1 77 ? -43.680 -21.644 16.607 1.00 33.97 77 GLY A O 1
ATOM 615 N N . LYS A 1 78 ? -44.206 -23.510 15.455 1.00 34.38 78 LYS A N 1
ATOM 616 C CA . LYS A 1 78 ? -45.390 -23.841 16.257 1.00 34.38 78 LYS A CA 1
ATOM 617 C C . LYS A 1 78 ? -44.955 -24.094 17.701 1.00 34.38 78 LYS A C 1
ATOM 619 O O . LYS A 1 78 ? -44.154 -24.993 17.953 1.00 34.38 78 LYS A O 1
ATOM 624 N N . LYS A 1 79 ? -45.500 -23.326 18.647 1.00 34.28 79 LYS A N 1
ATOM 625 C CA . LYS A 1 79 ? -45.448 -23.705 20.064 1.00 34.28 79 LYS A CA 1
ATOM 626 C C . LYS A 1 79 ? -46.323 -24.951 20.267 1.00 34.28 79 LYS A C 1
ATOM 628 O O . LYS A 1 79 ? -47.364 -25.036 19.617 1.00 34.28 79 LYS A O 1
ATOM 633 N N . PRO A 1 80 ? -45.930 -25.897 21.133 1.00 33.06 80 PRO A N 1
ATOM 634 C CA . PRO A 1 80 ? -46.834 -26.951 21.567 1.00 33.06 80 PRO A CA 1
ATOM 635 C C . PRO A 1 80 ? -47.905 -26.342 22.478 1.00 33.06 80 PRO A C 1
ATOM 637 O O . PRO A 1 80 ? -47.572 -25.646 23.442 1.00 33.06 80 PRO A O 1
ATOM 640 N N . ASP A 1 81 ? -49.174 -26.595 22.163 1.00 33.09 81 ASP A N 1
ATOM 641 C CA . ASP A 1 81 ? -50.276 -26.307 23.077 1.00 33.09 81 ASP A CA 1
ATOM 642 C C . ASP A 1 81 ? -50.185 -27.219 24.304 1.00 33.09 81 ASP A C 1
ATOM 644 O O . ASP A 1 81 ? -49.744 -28.370 24.219 1.00 33.09 81 ASP A O 1
ATOM 648 N N . LYS A 1 82 ? -50.581 -26.677 25.455 1.00 31.42 82 LYS A N 1
ATOM 649 C CA . LYS A 1 82 ? -50.642 -27.398 26.723 1.00 31.42 82 LYS A CA 1
ATOM 650 C C . LYS A 1 82 ? -52.085 -27.753 27.047 1.00 31.42 82 LYS A C 1
ATOM 652 O O . LYS A 1 82 ? -52.924 -26.862 27.088 1.00 31.42 82 LYS A O 1
ATOM 657 N N . ASP A 1 83 ? -52.257 -29.031 27.363 1.00 30.70 83 ASP A N 1
ATOM 658 C CA . ASP A 1 83 ? -53.153 -29.567 28.384 1.00 30.70 83 ASP A CA 1
ATOM 659 C C . ASP A 1 83 ? -54.652 -29.204 28.268 1.00 30.70 83 ASP A C 1
ATOM 661 O O . ASP A 1 83 ? -55.084 -28.161 28.749 1.00 30.70 83 ASP A O 1
ATOM 665 N N . ASP A 1 84 ? -55.461 -30.149 27.770 1.00 29.22 84 ASP A N 1
ATOM 666 C CA . ASP A 1 84 ? -56.755 -30.447 28.406 1.00 29.22 84 ASP A CA 1
ATOM 667 C C . ASP A 1 84 ? -57.080 -31.953 28.290 1.00 29.22 84 ASP A C 1
ATOM 669 O O . ASP A 1 84 ? -57.275 -32.487 27.195 1.00 29.22 84 ASP A O 1
ATOM 673 N N . GLU A 1 85 ? -57.086 -32.655 29.427 1.00 30.83 85 GLU A N 1
ATOM 674 C CA . GLU A 1 85 ? -57.579 -34.030 29.555 1.00 30.83 85 GLU A CA 1
ATOM 675 C C . GLU A 1 85 ? -58.939 -33.999 30.256 1.00 30.83 85 GLU A C 1
ATOM 677 O O . GLU A 1 85 ? -59.003 -33.692 31.446 1.00 30.83 85 GLU A O 1
ATOM 682 N N . SER A 1 86 ? -60.011 -34.437 29.587 1.00 28.31 86 SER A N 1
ATOM 683 C CA . SER A 1 86 ? -60.950 -35.426 30.158 1.00 28.31 86 SER A CA 1
ATOM 684 C C . SER A 1 86 ? -62.106 -35.791 29.211 1.00 28.31 86 SER A C 1
ATOM 686 O O . SER A 1 86 ? -62.803 -34.909 28.734 1.00 28.31 86 SER A O 1
ATOM 688 N N . LYS A 1 87 ? -62.288 -37.114 29.011 1.00 29.06 87 LYS A N 1
ATOM 689 C CA . LYS A 1 87 ? -63.542 -37.920 29.080 1.00 29.06 87 LYS A CA 1
ATOM 690 C C . LYS A 1 87 ? -64.826 -37.420 28.378 1.00 29.06 87 LYS A C 1
ATOM 692 O O . LYS A 1 87 ? -65.147 -36.247 28.410 1.00 29.06 87 LYS A O 1
ATOM 697 N N . GLU A 1 88 ? -65.725 -38.255 27.856 1.00 27.50 88 GLU A N 1
ATOM 698 C CA . GLU A 1 88 ? -65.853 -39.706 27.581 1.00 27.50 88 GLU A CA 1
ATOM 699 C C . GLU A 1 88 ? -67.042 -39.838 26.580 1.00 27.50 88 GLU A C 1
ATOM 701 O O . GLU A 1 88 ? -67.746 -38.852 26.383 1.00 27.50 88 GLU A O 1
ATOM 706 N N . ASP A 1 89 ? -67.223 -41.004 25.941 1.00 27.41 89 ASP A N 1
ATOM 707 C CA . ASP A 1 89 ? -68.417 -41.561 25.242 1.00 27.41 89 ASP A CA 1
ATOM 708 C C . ASP A 1 89 ? -69.612 -40.631 24.863 1.00 27.41 89 ASP A C 1
ATOM 710 O O . ASP A 1 89 ? -70.161 -39.894 25.675 1.00 27.41 89 ASP A O 1
ATOM 714 N N . ASP A 1 90 ? -70.171 -40.690 23.646 1.00 28.89 90 ASP A N 1
ATOM 715 C CA . ASP A 1 90 ? -70.838 -41.900 23.131 1.00 28.89 90 ASP A CA 1
ATOM 716 C C . ASP A 1 90 ? -71.032 -41.901 21.589 1.00 28.89 90 ASP A C 1
ATOM 718 O O . ASP A 1 90 ? -70.996 -40.864 20.921 1.00 28.89 90 ASP A O 1
ATOM 722 N N . GLN A 1 91 ? -71.275 -43.085 21.022 1.00 30.52 91 GLN A N 1
ATOM 723 C CA . GLN A 1 91 ? -71.736 -43.331 19.642 1.00 30.52 91 GLN A CA 1
ATOM 724 C C . GLN A 1 91 ? -73.273 -43.560 19.651 1.00 30.52 91 GLN A C 1
ATOM 726 O O . GLN A 1 91 ? -73.795 -43.865 20.719 1.00 30.52 91 GLN A O 1
ATOM 731 N N . PRO A 1 92 ? -74.041 -43.481 18.529 1.00 38.28 92 PRO A N 1
ATOM 732 C CA . PRO A 1 92 ? -73.676 -44.070 17.230 1.00 38.28 92 PRO A CA 1
ATOM 733 C C . PRO A 1 92 ? -74.146 -43.345 15.938 1.00 38.28 92 PRO A C 1
ATOM 735 O O . PRO A 1 92 ? -74.972 -42.446 15.977 1.00 38.28 92 PRO A O 1
ATOM 738 N N . ARG A 1 93 ? -73.573 -43.808 14.806 1.00 30.05 93 ARG A N 1
ATOM 739 C CA . ARG A 1 93 ? -74.166 -44.142 13.473 1.00 30.05 93 ARG A CA 1
ATOM 740 C C . ARG A 1 93 ? -75.335 -43.277 12.936 1.00 30.05 93 ARG A C 1
ATOM 742 O O . ARG A 1 93 ? -76.283 -42.978 13.639 1.00 30.05 93 ARG A O 1
ATOM 749 N N . ASP A 1 94 ? -75.347 -42.887 11.662 1.00 28.72 94 ASP A N 1
ATOM 750 C CA . ASP A 1 94 ? -75.619 -43.812 10.545 1.00 28.72 94 ASP A CA 1
ATOM 751 C C . ASP A 1 94 ? -75.050 -43.345 9.187 1.00 28.72 94 ASP A C 1
ATOM 753 O O . ASP A 1 94 ? -74.866 -42.154 8.929 1.00 28.72 94 ASP A O 1
ATOM 757 N N . ASP A 1 95 ? -74.814 -44.317 8.301 1.00 31.55 95 ASP A N 1
ATOM 758 C CA . ASP A 1 95 ? -74.558 -44.127 6.870 1.00 31.55 95 ASP A CA 1
ATOM 759 C C . ASP A 1 95 ? -75.862 -43.803 6.106 1.00 31.55 95 ASP A C 1
ATOM 761 O O . ASP A 1 95 ? -76.877 -44.434 6.376 1.00 31.55 95 ASP A O 1
ATOM 765 N N . GLU A 1 96 ? -75.826 -42.946 5.070 1.00 29.64 96 GLU A N 1
ATOM 766 C CA . GLU A 1 96 ? -76.208 -43.358 3.698 1.00 29.64 96 GLU A CA 1
ATOM 767 C C . GLU A 1 96 ? -76.030 -42.284 2.589 1.00 29.64 96 GLU A C 1
ATOM 769 O O . GLU A 1 96 ? -76.444 -41.135 2.691 1.00 29.64 96 GLU A O 1
ATOM 774 N N . LYS A 1 97 ? -75.438 -42.749 1.479 1.00 28.66 97 LYS A N 1
ATOM 775 C CA . LYS A 1 97 ? -75.739 -42.492 0.048 1.00 28.66 97 LYS A CA 1
ATOM 776 C C . LYS A 1 97 ? -76.230 -41.110 -0.451 1.00 28.66 97 LYS A C 1
ATOM 778 O O . LYS A 1 97 ? -77.399 -40.764 -0.374 1.00 28.66 97 LYS A O 1
ATOM 783 N N . ASN A 1 98 ? -75.362 -40.481 -1.251 1.00 28.12 98 ASN A N 1
ATOM 784 C CA . ASN A 1 98 ? -75.419 -40.505 -2.731 1.00 28.12 98 ASN A CA 1
ATOM 785 C C . ASN A 1 98 ? -76.781 -40.308 -3.451 1.00 28.12 98 ASN A C 1
ATOM 787 O O . ASN A 1 9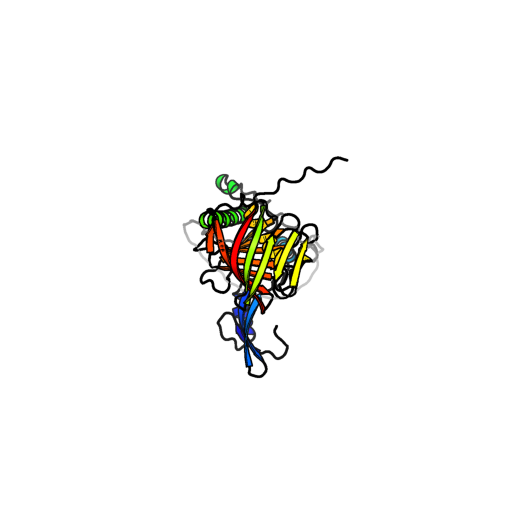8 ? -77.549 -41.264 -3.514 1.00 28.12 98 ASN A O 1
ATOM 791 N N . SER A 1 99 ? -76.951 -39.198 -4.193 1.00 27.09 99 SER A N 1
ATOM 792 C CA . SER A 1 99 ? -77.211 -39.235 -5.658 1.00 27.09 99 SER A CA 1
ATOM 793 C C . SER A 1 99 ? -77.342 -37.852 -6.325 1.00 27.09 99 SER A C 1
ATOM 795 O O . SER A 1 99 ? -77.795 -36.886 -5.721 1.00 27.09 99 SER A O 1
ATOM 797 N N . ASP A 1 100 ? -76.981 -37.838 -7.605 1.00 28.52 100 ASP A N 1
ATOM 798 C CA . ASP A 1 100 ? -76.969 -36.778 -8.619 1.00 28.52 100 ASP A CA 1
ATOM 799 C C . ASP A 1 100 ? -78.224 -35.899 -8.856 1.00 28.52 100 ASP A C 1
ATOM 801 O O . ASP A 1 100 ? -79.352 -36.243 -8.514 1.00 28.52 100 ASP A O 1
ATOM 805 N N . ALA A 1 101 ? -77.962 -34.854 -9.660 1.00 27.89 101 ALA A N 1
ATOM 806 C CA . ALA A 1 101 ? -78.763 -34.363 -10.795 1.00 27.89 101 ALA A CA 1
ATOM 807 C C . ALA A 1 101 ? -79.613 -33.072 -10.665 1.00 27.89 101 ALA A C 1
ATOM 809 O O . ALA A 1 101 ? -80.607 -32.982 -9.957 1.00 27.89 101 ALA A O 1
ATOM 810 N N . ASP A 1 102 ? -79.221 -32.144 -11.545 1.00 29.73 102 ASP A N 1
ATOM 811 C CA . ASP A 1 102 ? -79.996 -31.157 -12.310 1.00 29.73 102 ASP A CA 1
ATOM 812 C C . ASP A 1 102 ? -80.641 -29.884 -11.715 1.00 29.73 102 ASP A C 1
ATOM 814 O O . ASP A 1 102 ? -81.172 -29.801 -10.612 1.00 29.73 102 ASP A O 1
ATOM 818 N N . LYS A 1 103 ? -80.558 -28.847 -12.562 1.00 29.70 103 LYS A N 1
ATOM 819 C CA . LYS A 1 103 ? -81.218 -27.525 -12.504 1.00 29.70 103 LYS A CA 1
ATOM 820 C C . LYS A 1 103 ? -82.505 -27.576 -13.374 1.00 29.70 103 LYS A C 1
ATOM 822 O O . LYS A 1 103 ? -82.701 -28.591 -14.037 1.00 29.70 103 LYS A O 1
ATOM 827 N N . PRO A 1 104 ? -83.329 -26.510 -13.532 1.00 40.06 104 PRO A N 1
ATOM 828 C CA . PRO A 1 104 ? -83.312 -25.163 -12.934 1.00 40.06 104 PRO A CA 1
ATOM 829 C C . PRO A 1 104 ? -84.667 -24.869 -12.210 1.00 40.06 104 PRO A C 1
ATOM 831 O O . PRO A 1 104 ? -85.385 -25.805 -11.887 1.00 40.06 104 PRO A O 1
ATOM 834 N N . ASP A 1 105 ? -85.119 -23.652 -11.878 1.00 28.59 105 ASP A N 1
ATOM 835 C CA . ASP A 1 105 ? -84.594 -22.284 -12.037 1.00 28.59 105 ASP A CA 1
ATOM 836 C C . ASP A 1 105 ? -85.129 -21.352 -10.916 1.00 28.59 105 ASP A C 1
ATOM 838 O O . ASP A 1 105 ? -85.943 -21.752 -10.087 1.00 28.59 105 ASP A O 1
ATOM 842 N N . GLY A 1 106 ? -84.789 -20.061 -10.985 1.00 28.50 106 GLY A N 1
ATOM 843 C CA . GLY A 1 106 ? -85.860 -19.059 -11.034 1.00 28.50 106 GLY A CA 1
ATOM 844 C C . GLY A 1 106 ? -86.217 -18.348 -9.731 1.00 28.50 106 GLY A C 1
ATOM 845 O O . GLY A 1 106 ? -87.374 -18.348 -9.316 1.00 28.50 106 GLY A O 1
ATOM 846 N N . SER A 1 107 ? -85.263 -17.653 -9.106 1.00 31.34 107 SER A N 1
ATOM 847 C CA . SER A 1 107 ? -85.567 -16.581 -8.143 1.00 31.34 107 SER A CA 1
ATOM 848 C C . SER A 1 107 ? -84.481 -15.502 -8.124 1.00 31.34 107 SER A C 1
ATOM 850 O O . SER A 1 107 ? -83.290 -15.782 -8.232 1.00 31.34 107 SER A O 1
ATOM 852 N N . GLN A 1 108 ? -84.928 -14.247 -8.050 1.00 34.12 108 GLN A N 1
ATOM 853 C CA . GLN A 1 108 ? -84.176 -13.033 -8.393 1.00 34.12 108 GLN A CA 1
ATOM 854 C C . GLN A 1 108 ? -83.016 -12.669 -7.432 1.00 34.12 108 GLN A C 1
ATOM 856 O O . GLN A 1 108 ? -82.951 -13.162 -6.304 1.00 34.12 108 GLN A O 1
ATOM 861 N N . PRO A 1 109 ? -82.058 -11.822 -7.873 1.00 30.00 109 PRO A N 1
ATOM 862 C CA . PRO A 1 109 ? -80.728 -11.763 -7.269 1.00 30.00 109 PRO A CA 1
ATOM 863 C C . PRO A 1 109 ? -80.672 -10.957 -5.966 1.00 30.00 109 PRO A C 1
ATOM 865 O O . PRO A 1 109 ? -81.114 -9.810 -5.902 1.00 30.00 109 PRO A O 1
ATOM 868 N N . LYS A 1 110 ? -79.994 -11.510 -4.953 1.00 32.50 110 LYS A N 1
ATOM 869 C CA . LYS A 1 110 ? -79.495 -10.727 -3.812 1.00 32.50 110 LYS A CA 1
ATOM 870 C C . LYS A 1 110 ? -78.149 -10.078 -4.185 1.00 32.50 110 LYS A C 1
ATOM 872 O O . LYS A 1 110 ? -77.252 -10.791 -4.638 1.00 32.50 110 LYS A O 1
ATOM 877 N N . PRO A 1 111 ? -77.975 -8.755 -4.012 1.00 32.78 111 PRO A N 1
ATOM 878 C CA . PRO A 1 111 ? -76.727 -8.075 -4.353 1.00 32.78 111 PRO A CA 1
ATOM 879 C C . PRO A 1 111 ? -75.628 -8.424 -3.338 1.00 32.78 111 PRO A C 1
ATOM 881 O O . PRO A 1 111 ? -75.861 -8.337 -2.135 1.00 32.78 111 PRO A O 1
ATOM 884 N N . GLY A 1 112 ? -74.423 -8.787 -3.801 1.00 37.25 112 GLY A N 1
ATOM 885 C CA . GLY A 1 112 ? -73.296 -8.994 -2.876 1.00 37.25 112 GLY A CA 1
ATOM 886 C C . GLY A 1 112 ? -72.068 -9.781 -3.348 1.00 37.25 112 GLY A C 1
ATOM 887 O O . GLY A 1 112 ? -71.094 -9.817 -2.604 1.00 37.25 112 GLY A O 1
ATOM 888 N N . GLN A 1 113 ? -72.047 -10.402 -4.535 1.00 37.12 113 GLN A N 1
ATOM 889 C CA . GLN A 1 113 ? -70.821 -11.067 -5.013 1.00 37.12 113 GLN A CA 1
ATOM 890 C C . GLN A 1 113 ? -69.767 -10.045 -5.492 1.00 37.12 113 GLN A C 1
ATOM 892 O O . GLN A 1 113 ? -70.071 -9.240 -6.379 1.00 37.12 113 GLN A O 1
ATOM 897 N N . PRO A 1 114 ? -68.520 -10.078 -4.976 1.00 33.47 114 PRO A N 1
ATOM 898 C CA . PRO A 1 114 ? -67.426 -9.282 -5.522 1.00 33.47 114 PRO A CA 1
ATOM 899 C C . PRO A 1 114 ? -67.008 -9.812 -6.898 1.00 33.47 114 PRO A C 1
ATOM 901 O O . PRO A 1 114 ? -66.803 -11.013 -7.075 1.00 33.47 114 PRO A O 1
ATOM 904 N N . LYS A 1 115 ? -66.832 -8.913 -7.870 1.00 37.03 115 LYS A N 1
ATOM 905 C CA . LYS A 1 115 ? -66.262 -9.258 -9.182 1.00 37.03 115 LYS A CA 1
ATOM 906 C C . LYS A 1 115 ? -64.780 -9.649 -9.037 1.00 37.03 115 LYS A C 1
ATOM 908 O O . LYS A 1 115 ? -64.079 -9.019 -8.239 1.00 37.03 115 LYS A O 1
ATOM 913 N N . PRO A 1 116 ? -64.258 -10.599 -9.835 1.00 41.91 116 PRO A N 1
ATOM 914 C CA . PRO A 1 116 ? -62.816 -10.811 -9.922 1.00 41.91 116 PRO A CA 1
ATOM 915 C C . PRO A 1 116 ? -62.158 -9.549 -10.504 1.00 41.91 116 PRO A C 1
ATOM 917 O O . PRO A 1 116 ? -62.553 -9.087 -11.572 1.00 41.91 116 PRO A O 1
ATOM 920 N N . GLY A 1 117 ? -61.185 -8.974 -9.787 1.00 45.19 117 GLY A N 1
ATOM 921 C CA . GLY A 1 117 ? -60.435 -7.793 -10.244 1.00 45.19 117 GLY A CA 1
ATOM 922 C C . GLY A 1 117 ? -60.304 -6.623 -9.260 1.00 45.19 117 GLY A C 1
ATOM 923 O O . GLY A 1 117 ? -59.678 -5.630 -9.616 1.00 45.19 117 GLY A O 1
ATOM 924 N N . GLN A 1 118 ? -60.842 -6.696 -8.036 1.00 37.47 118 GLN A N 1
ATOM 925 C CA . GLN A 1 118 ? -60.505 -5.708 -6.999 1.00 37.47 118 GLN A CA 1
ATOM 926 C C . GLN A 1 118 ? -59.229 -6.110 -6.237 1.00 37.47 118 GLN A C 1
ATOM 928 O O . GLN A 1 118 ? -59.102 -7.278 -5.853 1.00 37.47 118 GLN A O 1
ATOM 933 N N . PRO A 1 119 ? -58.295 -5.174 -5.973 1.00 37.22 119 PRO A N 1
ATOM 934 C CA . PRO A 1 119 ? -57.164 -5.451 -5.099 1.00 37.22 119 PRO A CA 1
ATOM 935 C C . PRO A 1 119 ? -57.683 -5.746 -3.688 1.00 37.22 119 PRO A C 1
ATOM 937 O O . PRO A 1 119 ? -58.515 -5.008 -3.155 1.00 37.22 119 PRO A O 1
ATOM 940 N N . ARG A 1 120 ? -57.193 -6.829 -3.070 1.00 42.78 120 ARG A N 1
ATOM 941 C CA . ARG A 1 120 ? -57.477 -7.106 -1.654 1.00 42.78 120 ARG A CA 1
ATOM 942 C C . ARG A 1 120 ? -57.057 -5.885 -0.823 1.00 42.78 120 ARG A C 1
ATOM 944 O O . ARG A 1 120 ? -55.970 -5.359 -1.072 1.00 42.78 120 ARG A O 1
ATOM 951 N N . PRO A 1 121 ? -57.855 -5.453 0.172 1.00 40.53 121 PRO A N 1
ATOM 952 C CA . PRO A 1 121 ? -57.412 -4.408 1.081 1.00 40.53 121 PRO A CA 1
ATOM 953 C C . PRO A 1 121 ? -56.118 -4.880 1.741 1.00 40.53 121 PRO A C 1
ATOM 955 O O . PRO A 1 121 ? -56.069 -5.982 2.298 1.00 40.53 121 PRO A O 1
ATOM 958 N N . ALA A 1 122 ? -55.066 -4.067 1.642 1.00 43.62 122 ALA A N 1
ATOM 959 C CA . ALA A 1 122 ? -53.804 -4.364 2.295 1.00 43.62 122 ALA A CA 1
ATOM 960 C C . ALA A 1 122 ? -54.083 -4.587 3.785 1.00 43.62 122 ALA A C 1
ATOM 962 O O . ALA A 1 122 ? -54.591 -3.689 4.466 1.00 43.62 122 ALA A O 1
ATOM 963 N N . ARG A 1 123 ? -53.770 -5.786 4.298 1.00 40.56 123 ARG A N 1
ATOM 964 C CA . ARG A 1 123 ? -53.691 -5.979 5.746 1.00 40.56 123 ARG A CA 1
ATOM 965 C C . ARG A 1 123 ? -52.683 -4.949 6.233 1.00 40.56 123 ARG A C 1
ATOM 967 O O . ARG A 1 123 ? -51.523 -5.012 5.838 1.00 40.56 123 ARG A O 1
ATOM 974 N N . ARG A 1 124 ? -53.131 -3.991 7.050 1.00 40.44 124 ARG A N 1
ATOM 975 C CA . ARG A 1 124 ? -52.209 -3.124 7.781 1.00 40.44 124 ARG A CA 1
ATOM 976 C C . ARG A 1 124 ? -51.296 -4.051 8.568 1.00 40.44 124 ARG A C 1
ATOM 978 O O . ARG A 1 124 ? -51.779 -4.737 9.470 1.00 40.44 124 ARG A O 1
ATOM 985 N N . SER A 1 125 ? -50.017 -4.086 8.208 1.00 42.50 125 SER A N 1
ATOM 986 C CA . SER A 1 125 ? -48.996 -4.697 9.048 1.00 42.50 125 SER A CA 1
ATOM 987 C C . SER A 1 125 ? -49.166 -4.127 10.458 1.00 42.50 125 SER A C 1
ATOM 989 O O . SER A 1 125 ? -49.396 -2.914 10.579 1.00 42.50 125 SER A O 1
ATOM 991 N N . PRO A 1 126 ? -49.085 -4.946 11.522 1.00 44.94 126 PRO A N 1
ATOM 992 C CA . PRO A 1 126 ? -48.932 -4.407 12.863 1.00 44.94 126 PRO A CA 1
ATOM 993 C C . PRO A 1 126 ? -47.783 -3.403 12.811 1.00 44.94 126 PRO A C 1
ATOM 995 O O . PRO A 1 126 ? -46.729 -3.720 12.255 1.00 44.94 126 PRO A O 1
ATOM 998 N N . ALA A 1 127 ? -48.005 -2.178 13.297 1.00 47.56 127 ALA A N 1
ATOM 999 C CA . ALA A 1 127 ? -46.956 -1.167 13.303 1.00 47.56 127 ALA A CA 1
ATOM 1000 C C . ALA A 1 127 ? -45.736 -1.784 13.987 1.00 47.56 127 ALA A C 1
ATOM 1002 O O . ALA A 1 127 ? -45.861 -2.224 15.133 1.00 47.56 127 ALA A O 1
ATOM 1003 N N . ALA A 1 128 ? -44.619 -1.889 13.255 1.00 48.66 128 ALA A N 1
ATOM 1004 C CA . ALA A 1 128 ? -43.442 -2.616 13.708 1.00 48.66 128 ALA A CA 1
ATOM 1005 C C . ALA A 1 128 ? -43.083 -2.110 15.103 1.00 48.66 128 ALA A C 1
ATOM 1007 O O . ALA A 1 128 ? -42.730 -0.938 15.267 1.00 48.66 128 ALA A O 1
ATOM 1008 N N . GLN A 1 129 ? -43.270 -2.965 16.115 1.00 49.44 129 GLN A N 1
ATOM 1009 C CA . GLN A 1 129 ? -43.005 -2.577 17.489 1.00 49.44 129 GLN A CA 1
ATOM 1010 C C . GLN A 1 129 ? -41.533 -2.196 17.545 1.00 49.44 129 GLN A C 1
ATOM 1012 O O . GLN A 1 129 ? -40.668 -3.034 17.296 1.00 49.44 129 GLN A O 1
ATOM 1017 N N . GLN A 1 130 ? -41.257 -0.921 17.823 1.00 52.81 130 GLN A N 1
ATOM 1018 C CA . GLN A 1 130 ? -39.898 -0.452 18.040 1.00 52.81 130 GLN A CA 1
ATOM 1019 C C . GLN A 1 130 ? -39.380 -1.147 19.295 1.00 52.81 130 GLN A C 1
ATOM 1021 O O . GLN A 1 130 ? -39.607 -0.689 20.416 1.00 52.81 130 GLN A O 1
ATOM 1026 N N . VAL A 1 131 ? -38.719 -2.287 19.097 1.00 62.94 131 VAL A N 1
ATOM 1027 C CA . VAL A 1 131 ? -37.992 -2.992 20.144 1.00 62.94 131 VAL A CA 1
ATOM 1028 C C . VAL A 1 131 ? -36.941 -2.011 20.638 1.00 62.94 131 VAL A C 1
ATOM 1030 O O . VAL A 1 131 ? -35.972 -1.724 19.935 1.00 62.94 131 VAL A O 1
ATOM 1033 N N . LYS A 1 132 ? -37.169 -1.430 21.822 1.00 75.88 132 LYS A N 1
ATOM 1034 C CA . LYS A 1 132 ? -36.203 -0.523 22.439 1.00 75.88 132 LYS A CA 1
ATOM 1035 C C . LYS A 1 132 ? -34.896 -1.284 22.603 1.00 75.88 132 LYS A C 1
ATOM 1037 O O . LYS A 1 132 ? -34.830 -2.243 23.370 1.00 75.88 132 LYS A O 1
ATOM 1042 N N . VAL A 1 133 ? -33.876 -0.843 21.874 1.00 75.56 133 VAL A N 1
ATOM 1043 C CA . VAL A 1 133 ? -32.520 -1.373 21.987 1.00 75.56 133 VAL A CA 1
ATOM 1044 C C . VAL A 1 133 ? -32.084 -1.255 23.455 1.00 75.56 133 VAL A C 1
ATOM 1046 O O . VAL A 1 133 ? -32.178 -0.158 24.013 1.00 75.56 133 VAL A O 1
ATOM 1049 N N . PRO A 1 134 ? -31.625 -2.343 24.102 1.00 85.69 134 PRO A N 1
ATOM 1050 C CA . PRO A 1 134 ? -31.101 -2.276 25.462 1.00 85.69 134 PRO A CA 1
ATOM 1051 C C . PRO A 1 134 ? -29.945 -1.275 25.558 1.00 85.69 134 PRO A C 1
ATOM 1053 O O . PRO A 1 134 ? -29.095 -1.230 24.671 1.00 85.69 134 PRO A O 1
ATOM 1056 N N . GLU A 1 135 ? -29.864 -0.505 26.645 1.00 82.06 135 GLU A N 1
ATOM 1057 C CA . GLU A 1 135 ? -28.881 0.586 26.785 1.00 82.06 135 GLU A CA 1
ATOM 1058 C C . GLU A 1 135 ? -27.424 0.118 26.592 1.00 82.06 135 GLU A C 1
ATOM 1060 O O . GLU A 1 135 ? -26.614 0.809 25.975 1.00 82.06 135 GLU A O 1
ATOM 1065 N N . ALA A 1 136 ? -27.103 -1.098 27.048 1.00 82.31 136 ALA A N 1
ATOM 1066 C CA . ALA A 1 136 ? -25.795 -1.719 26.841 1.00 82.31 136 ALA A CA 1
ATOM 1067 C C . ALA A 1 136 ? -25.469 -1.958 25.352 1.00 82.31 136 ALA A C 1
ATOM 1069 O O . ALA A 1 136 ? -24.325 -1.781 24.943 1.00 82.31 136 ALA A O 1
ATOM 1070 N N . ALA A 1 137 ? -26.467 -2.316 24.537 1.00 83.38 137 ALA A N 1
ATOM 1071 C CA . ALA A 1 137 ? -26.307 -2.528 23.099 1.00 83.38 137 ALA A CA 1
ATOM 1072 C C . ALA A 1 137 ? -26.307 -1.208 22.311 1.00 83.38 137 ALA A C 1
ATOM 1074 O O . ALA A 1 137 ? -25.626 -1.110 21.295 1.00 83.38 137 ALA A O 1
ATOM 1075 N N . ALA A 1 138 ? -27.008 -0.173 22.790 1.00 85.31 138 ALA A N 1
ATOM 1076 C CA . ALA A 1 138 ? -27.047 1.139 22.140 1.00 85.31 138 ALA A CA 1
ATOM 1077 C C . ALA A 1 138 ? -25.650 1.778 22.000 1.00 85.31 138 ALA A C 1
ATOM 1079 O O . ALA A 1 138 ? -25.378 2.442 21.006 1.00 85.31 138 ALA A O 1
ATOM 1080 N N . LYS A 1 139 ? -24.740 1.516 22.951 1.00 88.75 139 LYS A N 1
ATOM 1081 C CA . LYS A 1 139 ? -23.335 1.977 22.925 1.00 88.75 139 LYS A CA 1
ATOM 1082 C C . LYS A 1 139 ? -22.463 1.274 21.875 1.00 88.75 139 LYS A C 1
ATOM 1084 O O . LYS A 1 139 ? -21.361 1.737 21.609 1.00 88.75 139 LYS A O 1
ATOM 1089 N N . LEU A 1 140 ? -22.940 0.165 21.308 1.00 89.94 140 LEU A N 1
ATOM 1090 C CA . LEU A 1 140 ? -22.231 -0.650 20.316 1.00 89.94 140 LEU A CA 1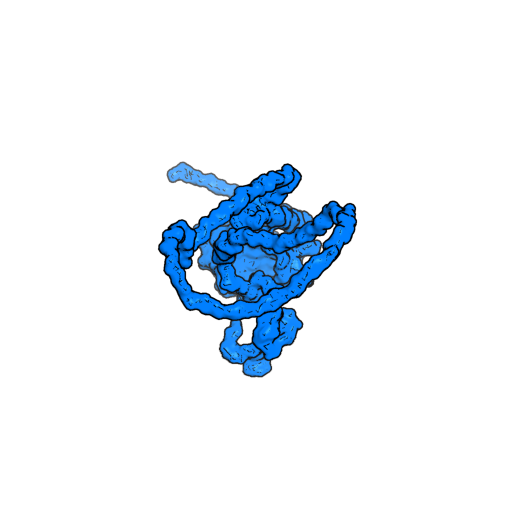
ATOM 1091 C C . LEU A 1 140 ? -22.823 -0.495 18.909 1.00 89.94 140 LEU A C 1
ATOM 1093 O O . LEU A 1 140 ? -22.497 -1.293 18.035 1.00 89.94 140 LEU A O 1
ATOM 1097 N N . ILE A 1 141 ? -23.733 0.462 18.685 1.00 89.25 141 ILE A N 1
ATOM 1098 C CA . ILE A 1 141 ? -24.416 0.672 17.403 1.00 89.25 141 ILE A CA 1
ATOM 1099 C C . ILE A 1 141 ? -24.037 2.036 16.839 1.00 89.25 141 ILE A C 1
ATOM 1101 O O . ILE A 1 141 ? -24.412 3.073 17.379 1.00 89.25 141 ILE A O 1
ATOM 1105 N N . GLU A 1 142 ? -23.364 2.020 15.693 1.00 91.62 142 GLU A N 1
ATOM 1106 C CA . GLU A 1 142 ? -23.034 3.213 14.921 1.00 91.62 142 GLU A CA 1
ATOM 1107 C C . GLU A 1 142 ? -23.639 3.086 13.518 1.00 91.62 142 GLU A C 1
ATOM 1109 O O . GLU A 1 142 ? -23.380 2.124 12.789 1.00 91.62 142 GLU A O 1
ATOM 1114 N N . GLN A 1 143 ? -24.491 4.041 13.147 1.00 91.31 143 GLN A N 1
ATOM 1115 C CA . GLN A 1 143 ? -25.176 4.051 11.855 1.00 91.31 143 GLN A CA 1
ATOM 1116 C C . GLN A 1 143 ? -24.313 4.757 10.807 1.00 91.31 143 GLN A C 1
ATOM 1118 O O . GLN A 1 143 ? -24.040 5.950 10.922 1.00 91.31 143 GLN A O 1
ATOM 1123 N N . ARG A 1 144 ? -23.925 4.036 9.750 1.00 90.38 144 ARG A N 1
ATOM 1124 C CA . ARG A 1 144 ? -23.186 4.583 8.602 1.00 90.38 144 ARG A CA 1
ATOM 1125 C C . ARG A 1 144 ? -23.714 3.961 7.310 1.00 90.38 144 ARG A C 1
ATOM 1127 O O . ARG A 1 144 ? -23.926 2.750 7.252 1.00 90.38 144 ARG A O 1
ATOM 1134 N N . ARG A 1 145 ? -23.905 4.763 6.252 1.00 86.44 145 ARG A N 1
ATOM 1135 C CA . ARG A 1 145 ? -24.360 4.256 4.942 1.00 86.44 145 ARG A CA 1
ATOM 1136 C C . ARG A 1 145 ? -23.433 3.131 4.469 1.00 86.44 145 ARG A C 1
ATOM 1138 O O . ARG A 1 145 ? -22.219 3.299 4.421 1.00 86.44 145 ARG A O 1
ATOM 1145 N N . GLY A 1 146 ? -24.027 1.997 4.109 1.00 84.44 146 GLY A N 1
ATOM 1146 C CA . GLY A 1 146 ? -23.302 0.815 3.645 1.00 84.44 146 GLY A CA 1
ATOM 1147 C C . GLY A 1 146 ? -22.814 -0.140 4.737 1.00 84.44 146 GLY A C 1
ATOM 1148 O O . GLY A 1 146 ? -22.125 -1.099 4.405 1.00 84.44 146 GLY A O 1
ATOM 1149 N N . TYR A 1 147 ? -23.190 0.082 5.999 1.00 87.62 147 TYR A N 1
ATOM 1150 C CA . TYR A 1 147 ? -22.929 -0.825 7.116 1.00 87.62 147 TYR A CA 1
ATOM 1151 C C . TYR A 1 147 ? -24.240 -1.192 7.815 1.00 87.62 147 TYR A C 1
ATOM 1153 O O . TYR A 1 147 ? -25.094 -0.334 8.016 1.00 87.62 147 TYR A O 1
ATOM 1161 N N . ALA A 1 148 ? -24.387 -2.453 8.233 1.00 87.62 148 ALA A N 1
ATOM 1162 C CA . ALA A 1 148 ? -25.455 -2.845 9.162 1.00 87.62 148 ALA A CA 1
ATOM 1163 C C . ALA A 1 148 ? -25.206 -2.265 10.569 1.00 87.62 148 ALA A C 1
ATOM 1165 O O . ALA A 1 148 ? -26.135 -1.877 11.272 1.00 87.62 148 ALA A O 1
ATOM 1166 N N . ASN A 1 149 ? -23.930 -2.192 10.953 1.00 90.94 149 ASN A N 1
ATOM 1167 C CA . ASN A 1 149 ? -23.422 -1.489 12.122 1.00 90.94 149 ASN A CA 1
ATOM 1168 C C . ASN A 1 149 ? -21.936 -1.177 11.883 1.00 90.94 149 ASN A C 1
ATOM 1170 O O . ASN A 1 149 ? -21.155 -2.089 11.608 1.00 90.94 149 ASN A O 1
ATOM 1174 N N . TYR A 1 150 ? -21.549 0.094 11.949 1.00 93.81 150 TYR A N 1
ATOM 1175 C CA . TYR A 1 150 ? -20.186 0.541 11.653 1.00 93.81 150 TYR A CA 1
ATOM 1176 C C . TYR A 1 150 ? -19.231 0.446 12.854 1.00 93.81 150 TYR A C 1
ATOM 1178 O O . TYR A 1 150 ? -18.022 0.346 12.655 1.00 93.81 150 TYR A O 1
ATOM 1186 N N . TYR A 1 151 ? -19.759 0.350 14.078 1.00 94.88 151 TYR A N 1
ATOM 1187 C CA . TYR A 1 151 ? -18.974 0.314 15.317 1.00 94.88 151 TYR A CA 1
ATOM 1188 C C . TYR A 1 151 ? -17.869 -0.759 15.290 1.00 94.88 151 TYR A C 1
ATOM 1190 O O . TYR A 1 151 ? -16.706 -0.492 15.580 1.00 94.88 151 TYR A O 1
ATOM 1198 N N . PHE A 1 152 ? -18.205 -1.980 14.859 1.00 95.75 152 PHE A N 1
ATOM 1199 C CA . PHE A 1 152 ? -17.241 -3.085 14.772 1.00 95.75 152 PHE A CA 1
ATOM 1200 C C . PHE A 1 152 ? -16.211 -2.921 13.645 1.00 95.75 152 PHE A C 1
ATOM 1202 O O . PHE A 1 152 ? -15.149 -3.544 13.693 1.00 95.75 152 PHE A O 1
ATOM 1209 N N . ASN A 1 153 ? -16.496 -2.087 12.641 1.00 97.06 153 ASN A N 1
ATOM 1210 C CA . ASN A 1 153 ? -15.527 -1.727 11.614 1.00 97.06 153 ASN A CA 1
ATOM 1211 C C . ASN A 1 153 ? -14.489 -0.750 12.177 1.00 97.06 153 ASN A C 1
ATOM 1213 O O . ASN A 1 153 ? -13.293 -1.014 12.076 1.00 97.06 153 ASN A O 1
ATOM 1217 N N . GLN A 1 154 ? -14.957 0.309 12.848 1.00 96.38 154 GLN A N 1
ATOM 1218 C CA . GLN A 1 154 ? -14.117 1.277 13.555 1.00 96.38 154 GLN A CA 1
ATOM 1219 C C . GLN A 1 154 ? -13.234 0.579 14.603 1.00 96.38 154 GLN A C 1
ATOM 1221 O O . GLN A 1 154 ? -12.017 0.738 14.582 1.00 96.38 154 GLN A O 1
ATOM 1226 N N . LEU A 1 155 ? -13.817 -0.303 15.424 1.00 97.19 155 LEU A N 1
ATOM 1227 C CA . LEU A 1 155 ? -13.093 -1.107 16.414 1.00 97.19 155 LEU A CA 1
ATOM 1228 C C . LEU A 1 155 ? -11.952 -1.936 15.796 1.00 97.19 155 LEU A C 1
ATOM 1230 O O . LEU A 1 155 ? -10.869 -2.014 16.373 1.00 97.19 155 LEU A O 1
ATOM 1234 N N . ASN A 1 156 ? -12.170 -2.557 14.630 1.00 98.25 156 ASN A N 1
ATOM 1235 C CA . ASN A 1 156 ? -11.128 -3.340 13.960 1.00 98.25 156 ASN A CA 1
ATOM 1236 C C . ASN A 1 156 ? -10.086 -2.466 13.258 1.00 98.25 156 ASN A C 1
ATOM 1238 O O . ASN A 1 156 ? -8.901 -2.771 13.346 1.00 98.25 156 ASN A O 1
ATOM 1242 N N . ARG A 1 157 ? -10.494 -1.359 12.629 1.00 98.38 157 ARG A N 1
ATOM 1243 C CA . ARG A 1 157 ? -9.573 -0.357 12.074 1.00 98.38 157 ARG A CA 1
ATOM 1244 C C . ARG A 1 157 ? -8.606 0.141 13.151 1.00 98.38 157 ARG A C 1
ATOM 1246 O O . ARG A 1 157 ? -7.396 0.159 12.939 1.00 98.38 157 ARG A O 1
ATOM 1253 N N . ASP A 1 158 ? -9.140 0.467 14.323 1.00 98.25 158 ASP A N 1
ATOM 1254 C CA . ASP A 1 158 ? -8.371 1.002 15.444 1.00 98.25 158 ASP A CA 1
ATOM 1255 C C . ASP A 1 158 ? -7.534 -0.093 16.136 1.00 98.25 158 ASP A C 1
ATOM 1257 O O . ASP A 1 158 ? -6.411 0.179 16.558 1.00 98.25 158 ASP A O 1
ATOM 1261 N N . ARG A 1 159 ? -8.008 -1.354 16.178 1.00 98.44 159 ARG A N 1
ATOM 1262 C CA . ARG A 1 159 ? -7.203 -2.529 16.583 1.00 98.44 159 ARG A CA 1
ATOM 1263 C C . ARG A 1 159 ? -5.960 -2.677 15.706 1.00 98.44 159 ARG A C 1
ATOM 1265 O O . ARG A 1 159 ? -4.859 -2.780 16.240 1.00 98.44 159 ARG A O 1
ATOM 1272 N N . VAL A 1 160 ? -6.143 -2.706 14.385 1.00 98.56 160 VAL A N 1
ATOM 1273 C CA . VAL A 1 160 ? -5.056 -2.885 13.409 1.00 98.56 160 VAL A CA 1
ATOM 1274 C C . VAL A 1 160 ? -4.060 -1.736 13.518 1.00 98.56 160 VAL A C 1
ATOM 1276 O O . VAL A 1 160 ? -2.867 -1.976 13.681 1.00 98.56 160 VAL A O 1
ATOM 1279 N N . TRP A 1 161 ? -4.548 -0.492 13.550 1.00 98.44 161 TRP A N 1
ATOM 1280 C CA . TRP A 1 161 ? -3.684 0.680 13.684 1.00 98.44 161 TRP A CA 1
ATOM 1281 C C . TRP A 1 161 ? -2.905 0.711 15.004 1.00 98.44 161 TRP A C 1
ATOM 1283 O O . TRP A 1 161 ? -1.716 1.024 15.018 1.00 98.44 161 TRP A O 1
ATOM 1293 N N . LYS A 1 162 ? -3.539 0.328 16.119 1.00 98.19 162 LYS A N 1
ATOM 1294 C CA . LYS A 1 162 ? -2.860 0.206 17.415 1.00 98.19 162 LYS A CA 1
ATOM 1295 C C . LYS A 1 162 ? -1.794 -0.891 17.404 1.00 98.19 162 LYS A C 1
ATOM 1297 O O . LYS A 1 162 ? -0.743 -0.705 18.014 1.00 98.19 162 LYS A O 1
ATOM 1302 N N . SER A 1 163 ? -2.049 -2.012 16.726 1.00 98.31 163 SER A N 1
ATOM 1303 C CA . SER A 1 163 ? -1.054 -3.076 16.544 1.00 98.31 163 SER A CA 1
ATOM 1304 C C . SER A 1 163 ? 0.150 -2.554 15.761 1.00 98.31 163 SER A C 1
ATOM 1306 O O . SER A 1 163 ? 1.277 -2.688 16.227 1.00 98.31 163 SER A O 1
ATOM 1308 N N . PHE A 1 164 ? -0.095 -1.859 14.644 1.00 98.50 164 PHE A N 1
ATOM 1309 C CA . PHE A 1 164 ? 0.952 -1.213 13.857 1.00 98.50 164 PHE A CA 1
ATOM 1310 C C . PHE A 1 164 ? 1.769 -0.216 14.681 1.00 98.50 164 PHE A C 1
ATOM 1312 O O . PHE A 1 164 ? 2.982 -0.363 14.747 1.00 98.50 164 PHE A O 1
ATOM 1319 N N . GLY A 1 165 ? 1.143 0.736 15.379 1.00 97.31 165 GLY A N 1
ATOM 1320 C CA . GLY A 1 165 ? 1.877 1.708 16.203 1.00 97.31 165 GLY A CA 1
ATOM 1321 C C . GLY A 1 165 ? 2.677 1.069 17.348 1.00 97.31 165 GLY A C 1
ATOM 1322 O O . GLY A 1 165 ? 3.732 1.577 17.718 1.00 97.31 165 GLY A O 1
ATOM 1323 N N . SER A 1 166 ? 2.223 -0.076 17.873 1.00 97.62 166 SER A N 1
ATOM 1324 C CA . SER A 1 166 ? 2.943 -0.825 18.916 1.00 97.62 166 SER A CA 1
ATOM 1325 C C . SER A 1 166 ? 4.196 -1.529 18.382 1.00 97.62 166 SER A C 1
ATOM 1327 O O . SER A 1 166 ? 5.184 -1.623 19.104 1.00 97.62 166 SER A O 1
ATOM 1329 N N . SER A 1 167 ? 4.163 -2.011 17.136 1.00 97.62 167 SER A N 1
ATOM 1330 C CA . SER A 1 167 ? 5.291 -2.706 16.499 1.00 97.62 167 SER A CA 1
ATOM 1331 C C . SER A 1 167 ? 6.233 -1.773 15.740 1.00 97.62 167 SER A C 1
ATOM 1333 O O . SER A 1 167 ? 7.439 -1.999 15.715 1.00 97.62 167 SER A O 1
ATOM 1335 N N . ALA A 1 168 ? 5.689 -0.743 15.092 1.00 97.06 168 ALA A N 1
ATOM 1336 C CA . ALA A 1 168 ? 6.405 0.129 14.170 1.00 97.06 168 ALA A CA 1
ATOM 1337 C C . ALA A 1 168 ? 6.868 1.452 14.792 1.00 97.06 168 ALA A C 1
ATOM 1339 O O . ALA A 1 168 ? 7.704 2.123 14.192 1.00 97.06 168 ALA A O 1
ATOM 1340 N N . GLY A 1 169 ? 6.360 1.823 15.969 1.00 95.88 169 GLY A N 1
ATOM 1341 C CA . GLY A 1 169 ? 6.646 3.106 16.606 1.00 95.88 169 GLY A CA 1
ATOM 1342 C C . GLY A 1 169 ? 5.768 4.255 16.098 1.00 95.88 169 GLY A C 1
ATOM 1343 O O . GLY A 1 169 ? 4.859 4.078 15.287 1.00 95.88 169 GLY A O 1
ATOM 1344 N N . GLU A 1 170 ? 6.031 5.455 16.616 1.00 93.19 170 GLU A N 1
ATOM 1345 C CA . GLU A 1 170 ? 5.218 6.651 16.375 1.00 93.19 170 GLU A CA 1
ATOM 1346 C C . GLU A 1 170 ? 5.744 7.461 15.179 1.00 93.19 170 GLU A C 1
ATOM 1348 O O . GLU A 1 170 ? 6.896 7.895 15.174 1.00 93.19 170 GLU A O 1
ATOM 1353 N N . PHE A 1 171 ? 4.892 7.694 14.177 1.00 94.75 171 PHE A N 1
ATOM 1354 C CA . PHE A 1 171 ? 5.235 8.404 12.936 1.00 94.75 171 PHE A CA 1
ATOM 1355 C C . PHE A 1 171 ? 4.607 9.802 12.830 1.00 94.75 171 PHE A C 1
ATOM 1357 O O . PHE A 1 171 ? 5.002 10.573 11.955 1.00 94.75 171 PHE A O 1
ATOM 1364 N N . SER A 1 172 ? 3.702 10.196 13.731 1.00 90.69 172 SER A N 1
ATOM 1365 C CA . SER A 1 172 ? 3.126 11.553 13.741 1.00 90.69 172 SER A CA 1
ATOM 1366 C C . SER A 1 172 ? 4.130 12.664 14.068 1.00 90.69 172 SER A C 1
ATOM 1368 O O . SER A 1 172 ? 3.852 13.835 13.823 1.00 90.69 172 SER A O 1
ATOM 1370 N N . THR A 1 173 ? 5.323 12.315 14.559 1.00 87.88 173 THR A N 1
ATOM 1371 C CA . THR A 1 173 ? 6.472 13.221 14.736 1.00 87.88 173 THR A CA 1
ATOM 1372 C C . THR A 1 173 ? 7.403 13.265 13.516 1.00 87.88 173 THR A C 1
ATOM 1374 O O . THR A 1 173 ? 8.250 14.152 13.426 1.00 87.88 173 THR A O 1
ATOM 1377 N N . ALA A 1 174 ? 7.241 12.355 12.547 1.00 88.81 174 ALA A N 1
ATOM 1378 C CA . ALA A 1 174 ? 8.057 12.232 11.335 1.00 88.81 174 ALA A CA 1
ATOM 1379 C C . ALA A 1 174 ? 7.598 13.211 10.233 1.00 88.81 174 ALA A C 1
ATOM 1381 O O . ALA A 1 174 ? 7.305 12.813 9.105 1.00 88.81 174 ALA A O 1
ATOM 1382 N N . THR A 1 175 ? 7.449 14.487 10.589 1.00 86.25 175 THR A N 1
ATOM 1383 C CA . THR A 1 175 ? 6.620 15.458 9.858 1.00 86.25 175 THR A CA 1
ATOM 1384 C C . THR A 1 175 ? 7.306 16.229 8.739 1.00 86.25 175 THR A C 1
ATOM 1386 O O . THR A 1 175 ? 6.592 16.888 7.991 1.00 86.25 175 THR A O 1
ATOM 1389 N N . GLY A 1 176 ? 8.633 16.184 8.608 1.00 89.38 176 GLY A N 1
ATOM 1390 C CA . GLY A 1 176 ? 9.320 16.760 7.449 1.00 89.38 176 GLY A CA 1
ATOM 1391 C C . GLY A 1 176 ? 9.440 15.781 6.275 1.00 89.38 176 GLY A C 1
ATOM 1392 O O . GLY A 1 176 ? 9.010 14.628 6.382 1.00 89.38 176 GLY A O 1
ATOM 1393 N N . PRO A 1 177 ? 10.043 16.219 5.154 1.00 94.94 177 PRO A N 1
ATOM 1394 C CA . PRO A 1 177 ? 10.270 15.372 3.990 1.00 94.94 177 PRO A CA 1
ATOM 1395 C C . PRO A 1 177 ? 11.059 14.096 4.305 1.00 94.94 177 PRO A C 1
ATOM 1397 O O . PRO A 1 177 ? 11.996 14.114 5.108 1.00 94.94 177 PRO A O 1
ATOM 1400 N N . TRP A 1 178 ? 10.698 12.991 3.650 1.00 97.44 178 TRP A N 1
ATOM 1401 C CA . TRP A 1 178 ? 11.409 11.714 3.769 1.00 97.44 178 TRP A CA 1
ATOM 1402 C C . TRP A 1 178 ? 12.271 11.498 2.530 1.00 97.44 178 TRP A C 1
ATOM 1404 O O . TRP A 1 178 ? 11.746 11.464 1.419 1.00 97.44 178 TRP A O 1
ATOM 1414 N N . LYS A 1 179 ? 13.580 11.333 2.711 1.00 98.06 179 LYS A N 1
ATOM 1415 C CA . LYS A 1 179 ? 14.520 10.987 1.643 1.00 98.06 179 LYS A CA 1
ATOM 1416 C C . LYS A 1 179 ? 14.960 9.535 1.806 1.00 98.06 179 LYS A C 1
ATOM 1418 O O . LYS A 1 179 ? 15.503 9.166 2.843 1.00 98.06 179 LYS A O 1
ATOM 1423 N N . LEU A 1 180 ? 14.732 8.720 0.782 1.00 98.44 180 LEU A N 1
ATOM 1424 C CA . LEU A 1 180 ? 15.160 7.326 0.719 1.00 98.44 180 LEU A CA 1
ATOM 1425 C C . LEU A 1 180 ? 16.214 7.187 -0.381 1.00 98.44 180 LEU A C 1
ATOM 1427 O O . LEU A 1 180 ? 15.972 7.572 -1.524 1.00 98.44 180 LEU A O 1
ATOM 1431 N N . THR A 1 181 ? 17.379 6.638 -0.046 1.00 98.56 181 THR A N 1
ATOM 1432 C CA . THR A 1 181 ? 18.476 6.397 -0.993 1.00 98.56 181 THR A CA 1
ATOM 1433 C C . THR A 1 181 ? 18.881 4.929 -0.923 1.00 98.56 181 THR A C 1
ATOM 1435 O O . THR A 1 181 ? 19.122 4.383 0.157 1.00 98.56 181 THR A O 1
ATOM 1438 N N . GLY A 1 182 ? 18.942 4.266 -2.072 1.00 98.38 182 GLY A N 1
ATOM 1439 C CA . GLY A 1 182 ? 19.129 2.823 -2.176 1.00 98.38 182 GLY A CA 1
ATOM 1440 C C . GLY A 1 182 ? 19.656 2.391 -3.537 1.00 98.38 182 GLY A C 1
ATOM 1441 O O . GLY A 1 182 ? 20.122 3.212 -4.322 1.00 98.38 182 GLY A O 1
ATOM 1442 N N . GLU A 1 183 ? 19.580 1.095 -3.809 1.00 98.12 183 GLU A N 1
ATOM 1443 C CA . GLU A 1 183 ? 19.926 0.502 -5.103 1.00 98.12 183 GLU A CA 1
ATOM 1444 C C . GLU A 1 183 ? 18.892 -0.533 -5.538 1.00 98.12 183 GLU A C 1
ATOM 1446 O O . GLU A 1 183 ? 18.259 -1.179 -4.701 1.00 98.12 183 GLU A O 1
ATOM 1451 N N . LEU A 1 184 ? 18.731 -0.701 -6.850 1.00 97.69 184 LEU A N 1
ATOM 1452 C CA . LEU A 1 184 ? 17.985 -1.822 -7.408 1.00 97.69 184 LEU A CA 1
ATOM 1453 C C . LEU A 1 184 ? 18.770 -3.123 -7.217 1.00 97.69 184 LEU A C 1
ATOM 1455 O O . LEU A 1 184 ? 19.984 -3.153 -7.424 1.00 97.69 184 LEU A O 1
ATOM 1459 N N . THR A 1 185 ? 18.083 -4.232 -6.943 1.00 94.69 185 THR A N 1
ATOM 1460 C CA . THR A 1 185 ? 18.713 -5.566 -6.875 1.00 94.69 185 THR A CA 1
ATOM 1461 C C . THR A 1 185 ? 19.297 -6.028 -8.215 1.00 94.69 185 THR A C 1
ATOM 1463 O O . THR A 1 185 ? 20.224 -6.835 -8.238 1.00 94.69 185 THR A O 1
ATOM 1466 N N . ILE A 1 186 ? 18.817 -5.463 -9.329 1.00 92.88 186 ILE A N 1
ATOM 1467 C CA . ILE A 1 186 ? 19.376 -5.628 -10.684 1.00 92.88 186 ILE A CA 1
ATOM 1468 C C . ILE A 1 186 ? 20.514 -4.640 -11.017 1.00 92.88 186 ILE A C 1
ATOM 1470 O O . ILE A 1 186 ? 21.069 -4.693 -12.114 1.00 92.88 186 ILE A O 1
ATOM 1474 N N . GLY A 1 187 ? 20.876 -3.758 -10.081 1.00 93.44 187 GLY A N 1
ATOM 1475 C CA . GLY A 1 187 ? 21.897 -2.722 -10.230 1.00 93.44 187 GLY A CA 1
ATOM 1476 C C . GLY A 1 187 ? 21.346 -1.348 -10.632 1.00 93.44 187 GLY A C 1
ATOM 1477 O O . GLY A 1 187 ? 20.367 -1.230 -11.367 1.00 93.44 187 GLY A O 1
ATOM 1478 N N . GLY A 1 188 ? 22.026 -0.300 -10.159 1.00 96.19 188 GLY A N 1
ATOM 1479 C CA . GLY A 1 188 ? 21.669 1.106 -10.370 1.00 96.19 188 GLY A CA 1
ATOM 1480 C C . GLY A 1 188 ? 21.091 1.753 -9.110 1.00 96.19 188 GLY A C 1
ATOM 1481 O O . GLY A 1 188 ? 20.259 1.161 -8.424 1.00 96.19 188 GLY A O 1
ATOM 1482 N N . ASP A 1 189 ? 21.554 2.962 -8.796 1.00 98.12 189 ASP A N 1
ATOM 1483 C CA . ASP A 1 189 ? 21.114 3.699 -7.609 1.00 98.12 189 ASP A CA 1
ATOM 1484 C C . ASP A 1 189 ? 19.703 4.282 -7.790 1.00 98.12 189 ASP A C 1
ATOM 1486 O O . ASP A 1 189 ? 19.277 4.615 -8.900 1.00 98.12 189 ASP A O 1
ATOM 1490 N N . VAL A 1 190 ? 18.986 4.416 -6.674 1.00 98.38 190 VAL A N 1
ATOM 1491 C CA . VAL A 1 190 ? 17.643 5.002 -6.591 1.00 98.38 190 VAL A CA 1
ATOM 1492 C C . VAL A 1 190 ? 17.618 6.040 -5.478 1.00 98.38 190 VAL A C 1
ATOM 1494 O O . VAL A 1 190 ? 18.042 5.771 -4.353 1.00 98.38 190 VAL A O 1
ATOM 1497 N N . GLU A 1 191 ? 17.062 7.212 -5.771 1.00 98.62 191 GLU A N 1
ATOM 1498 C CA . GLU A 1 191 ? 16.729 8.221 -4.766 1.00 98.62 191 GLU A CA 1
ATOM 1499 C C . GLU A 1 191 ? 15.250 8.598 -4.875 1.00 98.62 191 GLU A C 1
ATOM 1501 O O . GLU A 1 191 ? 14.755 8.836 -5.973 1.00 98.62 191 GLU A O 1
ATOM 1506 N N . ILE A 1 192 ? 14.546 8.661 -3.745 1.00 98.75 192 ILE A N 1
ATOM 1507 C CA . ILE A 1 192 ? 13.160 9.131 -3.644 1.00 98.75 192 ILE A CA 1
ATOM 1508 C C . ILE A 1 192 ? 13.081 10.204 -2.558 1.00 98.75 192 ILE A C 1
ATOM 1510 O O . ILE A 1 192 ? 13.625 10.026 -1.469 1.00 98.75 192 ILE A O 1
ATOM 1514 N N . LEU A 1 193 ? 12.375 11.298 -2.837 1.00 98.50 193 LEU A N 1
ATOM 1515 C CA . LEU A 1 193 ? 12.061 12.355 -1.879 1.00 98.50 193 LEU A CA 1
ATOM 1516 C C . LEU A 1 193 ? 10.541 12.525 -1.793 1.00 98.50 193 LEU A C 1
ATOM 1518 O O . LEU A 1 193 ? 9.894 12.846 -2.785 1.00 98.50 193 LEU A O 1
ATOM 1522 N N . LEU A 1 194 ? 9.975 12.335 -0.602 1.00 98.31 194 LEU A N 1
ATOM 1523 C CA . LEU A 1 194 ? 8.551 12.508 -0.308 1.00 98.31 194 LEU A CA 1
ATOM 1524 C C . LEU A 1 194 ? 8.362 13.796 0.509 1.00 98.31 194 LEU A C 1
ATOM 1526 O O . LEU A 1 194 ? 8.601 13.796 1.721 1.00 98.31 194 LEU A O 1
ATOM 1530 N N . GLY A 1 195 ? 8.004 14.897 -0.155 1.00 96.00 195 GLY A N 1
ATOM 1531 C CA . GLY A 1 195 ? 7.757 16.205 0.459 1.00 96.00 195 GLY A CA 1
ATOM 1532 C C . GLY A 1 195 ? 6.270 16.522 0.658 1.00 96.00 195 GLY A C 1
ATOM 1533 O O . GLY A 1 195 ? 5.396 15.724 0.331 1.00 96.00 195 GLY A O 1
ATOM 1534 N N . ASP A 1 196 ? 5.985 17.712 1.197 1.00 92.31 196 ASP A N 1
ATOM 1535 C CA . ASP A 1 196 ? 4.613 18.156 1.503 1.00 92.31 196 ASP A CA 1
ATOM 1536 C C . ASP A 1 196 ? 3.852 18.733 0.288 1.00 92.31 196 ASP A C 1
ATOM 1538 O O . ASP A 1 196 ? 2.625 18.757 0.297 1.00 92.31 196 ASP A O 1
ATOM 1542 N N . GLU A 1 197 ? 4.560 19.166 -0.764 1.00 95.25 197 GLU A N 1
ATOM 1543 C CA . GLU A 1 197 ? 3.973 19.707 -2.011 1.00 95.25 197 GLU A CA 1
ATOM 1544 C C . GLU A 1 197 ? 4.227 18.813 -3.237 1.00 95.25 197 GLU A C 1
ATOM 1546 O O . GLU A 1 197 ? 3.430 18.778 -4.177 1.00 95.25 197 GLU A O 1
ATOM 1551 N N . THR A 1 198 ? 5.344 18.081 -3.238 1.00 97.38 198 THR A N 1
ATOM 1552 C CA . THR A 1 198 ? 5.780 17.214 -4.340 1.00 97.38 198 THR A CA 1
ATOM 1553 C C . THR A 1 198 ? 6.437 15.948 -3.806 1.00 97.38 198 THR A C 1
ATOM 1555 O O . THR A 1 198 ? 7.038 15.950 -2.728 1.00 97.38 198 THR A O 1
ATOM 1558 N N . ALA A 1 199 ? 6.369 14.876 -4.592 1.00 98.31 199 ALA A N 1
ATOM 1559 C CA . ALA A 1 199 ? 7.248 13.725 -4.432 1.00 98.31 199 ALA A CA 1
ATOM 1560 C C . ALA A 1 199 ? 8.063 13.528 -5.714 1.00 98.31 199 ALA A C 1
ATOM 1562 O O . ALA A 1 199 ? 7.527 13.630 -6.815 1.00 98.31 199 ALA A O 1
ATOM 1563 N N . THR A 1 200 ? 9.353 13.236 -5.586 1.00 98.56 200 THR A N 1
ATOM 1564 C CA . THR A 1 200 ? 10.248 12.997 -6.724 1.00 98.56 200 THR A CA 1
ATOM 1565 C C . THR A 1 200 ? 10.975 11.674 -6.576 1.00 98.56 200 THR A C 1
ATOM 1567 O O . THR A 1 200 ? 11.201 11.185 -5.468 1.00 98.56 200 THR A O 1
ATOM 1570 N N . ALA A 1 201 ? 11.359 11.093 -7.707 1.00 98.44 201 ALA A N 1
ATOM 1571 C CA . ALA A 1 201 ? 12.272 9.965 -7.749 1.00 98.44 201 ALA A CA 1
ATOM 1572 C C . ALA A 1 201 ? 13.297 10.133 -8.870 1.00 98.44 201 ALA A C 1
ATOM 1574 O O . ALA A 1 201 ? 12.996 10.684 -9.928 1.00 98.44 201 ALA A O 1
ATOM 1575 N N . LEU A 1 202 ? 14.493 9.601 -8.651 1.00 98.38 202 LEU A N 1
ATOM 1576 C CA . LEU A 1 202 ? 15.511 9.386 -9.663 1.00 98.38 202 LEU A CA 1
ATOM 1577 C C . LEU A 1 202 ? 15.789 7.885 -9.727 1.00 98.38 202 LEU A C 1
ATOM 1579 O O . LEU A 1 202 ? 16.380 7.319 -8.809 1.00 98.38 202 LEU A O 1
ATOM 1583 N N . PHE A 1 203 ? 15.336 7.256 -10.809 1.00 96.75 203 PHE A N 1
ATOM 1584 C CA . PHE A 1 203 ? 15.660 5.875 -11.158 1.00 96.75 203 PHE A CA 1
ATOM 1585 C C . PHE A 1 203 ? 16.703 5.858 -12.288 1.00 96.75 203 PHE A C 1
ATOM 1587 O O . PHE A 1 203 ? 16.827 6.847 -13.016 1.00 96.75 203 PHE A O 1
ATOM 1594 N N . PRO A 1 204 ? 17.390 4.727 -12.538 1.00 93.88 204 PRO A N 1
ATOM 1595 C CA . PRO A 1 204 ? 18.291 4.588 -13.687 1.00 93.88 204 PRO A CA 1
ATOM 1596 C C . PRO A 1 204 ? 17.614 4.833 -15.049 1.00 93.88 204 PRO A C 1
ATOM 1598 O O . PRO A 1 204 ? 18.278 5.235 -15.999 1.00 93.88 204 PRO A O 1
ATOM 1601 N N . GLY A 1 205 ? 16.293 4.623 -15.140 1.00 90.38 205 GLY A N 1
ATOM 1602 C CA . GLY A 1 205 ? 15.486 4.928 -16.328 1.00 90.38 205 GLY A CA 1
ATOM 1603 C C . GLY A 1 205 ? 15.130 6.411 -16.515 1.00 90.38 205 GLY A C 1
ATOM 1604 O O . GLY A 1 205 ? 14.627 6.774 -17.574 1.00 90.38 205 GLY A O 1
ATOM 1605 N N . GLY A 1 206 ? 15.387 7.269 -15.521 1.00 95.00 206 GLY A N 1
ATOM 1606 C CA . GLY A 1 206 ? 15.112 8.706 -15.574 1.00 95.00 206 GLY A CA 1
ATOM 1607 C C . GLY A 1 206 ? 14.461 9.274 -14.303 1.00 95.00 206 GLY A C 1
ATOM 1608 O O . GLY A 1 206 ? 14.122 8.531 -13.375 1.00 95.00 206 GLY A O 1
ATOM 1609 N N . PRO A 1 207 ? 14.297 10.608 -14.239 1.00 97.88 207 PRO A N 1
ATOM 1610 C CA . PRO A 1 207 ? 13.587 11.276 -13.158 1.00 97.88 207 PRO A CA 1
ATOM 1611 C C . PRO A 1 207 ? 12.063 11.142 -13.304 1.00 97.88 207 PRO A C 1
ATOM 1613 O O . PRO A 1 207 ? 11.526 11.122 -14.410 1.00 97.88 207 PRO A O 1
ATOM 1616 N N . ALA A 1 208 ? 11.364 11.136 -12.174 1.00 98.12 208 ALA A N 1
ATOM 1617 C CA . ALA A 1 208 ? 9.911 11.188 -12.074 1.00 98.12 208 ALA A CA 1
ATOM 1618 C C . ALA A 1 208 ? 9.483 12.205 -11.006 1.00 98.12 208 ALA A C 1
ATOM 1620 O O . ALA A 1 208 ? 10.201 12.437 -10.031 1.00 98.12 208 ALA A O 1
ATOM 1621 N N . ASN A 1 209 ? 8.303 12.796 -11.185 1.00 98.00 209 ASN A N 1
ATOM 1622 C CA . ASN A 1 209 ? 7.736 13.805 -10.296 1.00 98.00 209 ASN A CA 1
ATOM 1623 C C . ASN A 1 209 ? 6.230 13.577 -10.113 1.00 98.00 209 ASN A C 1
ATOM 1625 O O . ASN A 1 209 ? 5.554 13.127 -11.037 1.00 98.00 209 ASN A O 1
ATOM 1629 N N . LEU A 1 210 ? 5.734 13.932 -8.933 1.00 98.25 210 LEU A N 1
ATOM 1630 C CA . LEU A 1 210 ? 4.334 13.971 -8.533 1.00 98.25 210 LEU A CA 1
ATOM 1631 C C . LEU A 1 210 ? 4.054 15.346 -7.919 1.00 98.25 210 LEU A C 1
ATOM 1633 O O . LEU A 1 210 ? 4.781 15.773 -7.021 1.00 98.25 210 LEU A O 1
ATOM 1637 N N . GLU A 1 211 ? 2.986 16.010 -8.356 1.00 97.69 211 GLU A N 1
ATOM 1638 C CA . GLU A 1 211 ? 2.501 17.257 -7.756 1.00 97.69 211 GLU A CA 1
ATOM 1639 C C . GLU A 1 211 ? 1.255 16.967 -6.914 1.00 97.69 211 GLU A C 1
ATOM 1641 O O . GLU A 1 211 ? 0.228 16.531 -7.433 1.00 97.69 211 GLU A O 1
ATOM 1646 N N . LEU A 1 212 ? 1.331 17.229 -5.606 1.00 96.25 212 LEU A N 1
ATOM 1647 C CA . LEU A 1 212 ? 0.267 16.893 -4.647 1.00 96.25 212 LEU A CA 1
ATOM 1648 C C . LEU A 1 212 ? -0.922 17.872 -4.683 1.00 96.25 212 LEU A C 1
ATOM 1650 O O . LEU A 1 212 ? -1.921 17.669 -3.998 1.00 96.25 212 LEU A O 1
ATOM 1654 N N . SER A 1 213 ? -0.805 18.942 -5.471 1.00 95.75 213 SER A N 1
ATOM 1655 C CA . SER A 1 213 ? -1.860 19.921 -5.757 1.00 95.75 213 SER A CA 1
ATOM 1656 C C . SER A 1 213 ? -2.750 19.541 -6.947 1.00 95.75 213 SER A C 1
ATOM 1658 O O . SER A 1 213 ? -3.770 20.195 -7.163 1.00 95.75 213 SER A O 1
ATOM 1660 N N . LYS A 1 214 ? -2.359 18.522 -7.721 1.00 96.00 214 LYS A N 1
ATOM 1661 C CA . LYS A 1 214 ? -3.122 17.957 -8.842 1.00 96.00 214 LYS A CA 1
ATOM 1662 C C . LYS A 1 214 ? -3.858 16.694 -8.399 1.00 96.00 214 LYS A C 1
ATOM 1664 O O . LYS A 1 214 ? -3.508 16.095 -7.382 1.00 96.00 214 LYS A O 1
ATOM 1669 N N . ASP A 1 215 ? -4.840 16.281 -9.192 1.00 95.69 215 ASP A N 1
ATOM 1670 C CA . ASP A 1 215 ? -5.584 15.048 -8.949 1.00 95.69 215 ASP A CA 1
ATOM 1671 C C . ASP A 1 215 ? -4.634 13.833 -9.012 1.00 95.69 215 ASP A C 1
ATOM 1673 O O . ASP A 1 215 ? -3.754 13.737 -9.876 1.00 95.69 215 ASP A O 1
ATOM 1677 N N . LEU A 1 216 ? -4.706 12.961 -8.003 1.00 96.38 216 LEU A N 1
ATOM 1678 C CA . LEU A 1 216 ? -3.719 11.901 -7.775 1.00 96.38 216 LEU A CA 1
ATOM 1679 C C . LEU A 1 216 ? -3.985 10.656 -8.633 1.00 96.38 216 LEU A C 1
ATOM 1681 O O . LEU A 1 216 ? -3.048 9.919 -8.937 1.00 96.38 216 LEU A O 1
ATOM 1685 N N . ASP A 1 217 ? -5.230 10.426 -9.045 1.00 94.19 217 ASP A N 1
ATOM 1686 C CA . ASP A 1 217 ? -5.635 9.321 -9.919 1.00 94.19 217 ASP A CA 1
ATOM 1687 C C . ASP A 1 217 ? -5.148 9.500 -11.368 1.00 94.19 217 ASP A C 1
ATOM 1689 O O . ASP A 1 217 ? -4.863 8.515 -12.049 1.00 94.19 217 ASP A O 1
ATOM 1693 N N . GLU A 1 218 ? -4.918 10.740 -11.812 1.00 95.69 218 GLU A N 1
ATOM 1694 C CA . GLU A 1 218 ? -4.314 11.037 -13.121 1.00 95.69 218 GLU A CA 1
ATOM 1695 C C . GLU A 1 218 ? -2.773 10.875 -13.155 1.00 95.69 218 GLU A C 1
ATOM 1697 O O . GLU A 1 218 ? -2.162 10.953 -14.224 1.00 95.69 218 GLU A O 1
ATOM 1702 N N . GLN A 1 219 ? -2.104 10.649 -12.013 1.00 96.88 219 GLN A N 1
ATOM 1703 C CA . GLN A 1 219 ? -0.639 10.751 -11.883 1.00 96.88 219 GLN A CA 1
ATOM 1704 C C . GLN A 1 219 ? 0.063 9.399 -11.645 1.00 96.88 219 GLN A C 1
ATOM 1706 O O . GLN A 1 219 ? 0.546 9.086 -10.557 1.00 96.88 219 GLN A O 1
ATOM 1711 N N . THR A 1 220 ? 0.228 8.602 -12.704 1.00 96.94 220 THR A N 1
ATOM 1712 C CA . THR A 1 220 ? 0.795 7.237 -12.630 1.00 96.94 220 THR A CA 1
ATOM 1713 C C . THR A 1 220 ? 2.336 7.156 -12.645 1.00 96.94 220 THR A C 1
ATOM 1715 O O . THR A 1 220 ? 2.894 6.170 -13.128 1.00 96.94 220 THR A O 1
ATOM 1718 N N . ALA A 1 221 ? 3.054 8.174 -12.158 1.00 97.06 221 ALA A N 1
ATOM 1719 C CA . ALA A 1 221 ? 4.520 8.255 -12.245 1.00 97.06 221 ALA A CA 1
ATOM 1720 C C . ALA A 1 221 ? 5.266 7.405 -11.176 1.00 97.06 221 ALA A C 1
ATOM 1722 O O . ALA A 1 221 ? 4.803 7.324 -10.032 1.00 97.06 221 ALA A O 1
ATOM 1723 N N . PRO A 1 222 ? 6.452 6.826 -11.487 1.00 97.38 222 PRO A N 1
ATOM 1724 C CA . PRO A 1 222 ? 7.125 6.780 -12.794 1.00 97.38 222 PRO A CA 1
ATOM 1725 C C . PRO A 1 222 ? 6.391 5.905 -13.822 1.00 97.38 222 PRO A C 1
ATOM 1727 O O . PRO A 1 222 ? 5.607 5.034 -13.446 1.00 97.38 222 PRO A O 1
ATOM 1730 N N . GLU A 1 223 ? 6.667 6.101 -15.113 1.00 95.69 223 GLU A N 1
ATOM 1731 C CA . GLU A 1 223 ? 6.070 5.296 -16.189 1.00 95.69 223 GLU A CA 1
ATOM 1732 C C . GLU A 1 223 ? 6.280 3.786 -15.961 1.00 95.69 223 GLU A C 1
ATOM 1734 O O . GLU A 1 223 ? 7.331 3.350 -15.497 1.00 95.69 223 GLU A O 1
ATOM 1739 N N . GLY A 1 224 ? 5.246 2.985 -16.235 1.00 95.38 224 GLY A N 1
ATOM 1740 C CA . GLY A 1 224 ? 5.243 1.538 -15.997 1.00 95.38 224 GLY A CA 1
ATOM 1741 C C . GLY A 1 224 ? 4.967 1.109 -14.549 1.00 95.38 224 GLY A C 1
ATOM 1742 O O . GLY A 1 224 ? 4.542 -0.025 -14.348 1.00 95.38 224 GLY A O 1
ATOM 1743 N N . SER A 1 225 ? 5.117 1.991 -13.552 1.00 97.25 225 SER A N 1
ATOM 1744 C CA . SER A 1 225 ? 4.938 1.643 -12.128 1.00 97.25 225 SER A CA 1
ATOM 1745 C C . SER A 1 225 ? 3.485 1.539 -11.647 1.00 97.25 225 SER A C 1
ATOM 1747 O O . SER A 1 225 ? 3.245 1.046 -10.547 1.00 97.25 225 SER A O 1
ATOM 1749 N N . GLY A 1 226 ? 2.529 2.067 -12.417 1.00 96.88 226 GLY A N 1
ATOM 1750 C CA . GLY A 1 226 ? 1.131 2.213 -11.996 1.00 96.88 226 GLY A CA 1
ATOM 1751 C C . GLY A 1 226 ? 0.874 3.358 -11.003 1.00 96.88 226 GLY A C 1
ATOM 1752 O O . GLY A 1 226 ? -0.237 3.462 -10.498 1.00 96.88 226 GLY A O 1
ATOM 1753 N N . GLY A 1 227 ? 1.866 4.213 -10.709 1.00 97.62 227 GLY A N 1
ATOM 1754 C CA . GLY A 1 227 ? 1.740 5.341 -9.769 1.00 97.62 227 GLY A CA 1
ATOM 1755 C C . GLY A 1 227 ? 2.480 5.169 -8.443 1.00 97.62 227 GLY A C 1
ATOM 1756 O O . GLY A 1 227 ? 1.959 5.534 -7.389 1.00 97.62 227 GLY A O 1
ATOM 1757 N N . LEU A 1 228 ? 3.710 4.647 -8.476 1.00 98.62 228 LEU A N 1
ATOM 1758 C CA . LEU A 1 228 ? 4.539 4.448 -7.281 1.00 98.62 228 LEU A CA 1
ATOM 17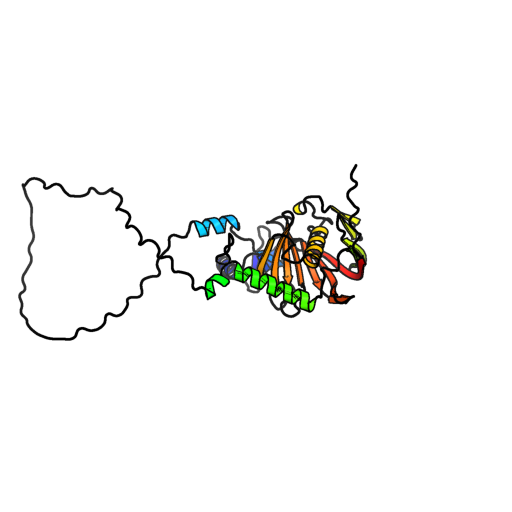59 C C . LEU A 1 228 ? 4.665 5.709 -6.410 1.00 98.62 228 LEU A C 1
ATOM 1761 O O . LEU A 1 228 ? 4.584 5.602 -5.188 1.00 98.62 228 LEU A O 1
ATOM 1765 N N . LEU A 1 229 ? 4.835 6.899 -7.000 1.00 98.69 229 LEU A N 1
ATOM 1766 C CA . LEU A 1 229 ? 4.957 8.130 -6.208 1.00 98.69 229 LEU A CA 1
ATOM 1767 C C . LEU A 1 229 ? 3.671 8.448 -5.429 1.00 98.69 229 LEU A C 1
ATOM 1769 O O . LEU A 1 229 ? 3.755 8.881 -4.280 1.00 98.69 229 LEU A O 1
ATOM 1773 N N . VAL A 1 230 ? 2.494 8.174 -6.004 1.00 98.56 230 VAL A N 1
ATOM 1774 C CA . VAL A 1 230 ? 1.202 8.331 -5.315 1.00 98.56 230 VAL A CA 1
ATOM 1775 C C . VAL A 1 230 ? 1.075 7.290 -4.206 1.00 98.56 230 VAL A C 1
ATOM 1777 O O . VAL A 1 230 ? 0.754 7.641 -3.073 1.00 98.56 230 VAL A O 1
ATOM 1780 N N . GLY A 1 231 ? 1.414 6.025 -4.479 1.00 98.56 231 GLY A N 1
ATOM 1781 C CA . GLY A 1 231 ? 1.421 4.965 -3.464 1.00 98.56 231 GLY A CA 1
ATOM 1782 C C . GLY A 1 231 ? 2.324 5.286 -2.265 1.00 98.56 231 GLY A C 1
ATOM 1783 O O . GLY A 1 231 ? 1.911 5.123 -1.115 1.00 98.56 231 GLY A O 1
ATOM 1784 N N . LEU A 1 232 ? 3.524 5.822 -2.513 1.00 98.81 232 LEU A N 1
ATOM 1785 C CA . LEU A 1 232 ? 4.459 6.245 -1.466 1.00 98.81 232 LEU A CA 1
ATOM 1786 C C . LEU A 1 232 ? 4.004 7.510 -0.726 1.00 98.81 232 LEU A C 1
ATOM 1788 O O . LEU A 1 232 ? 4.177 7.585 0.491 1.00 98.81 232 LEU A O 1
ATOM 1792 N N . HIS A 1 233 ? 3.374 8.470 -1.410 1.00 98.38 233 HIS A N 1
ATOM 1793 C CA . HIS A 1 233 ? 2.739 9.614 -0.753 1.00 98.38 233 HIS A CA 1
ATOM 1794 C C . HIS A 1 233 ? 1.615 9.164 0.195 1.00 98.38 233 HIS A C 1
ATOM 1796 O O . HIS A 1 233 ? 1.575 9.586 1.350 1.00 98.38 233 HIS A O 1
ATOM 1802 N N . LEU A 1 234 ? 0.728 8.267 -0.250 1.00 98.50 234 LEU A N 1
ATOM 1803 C CA . LEU A 1 234 ? -0.364 7.747 0.579 1.00 98.50 234 LEU A CA 1
ATOM 1804 C C . LEU A 1 234 ? 0.162 6.904 1.754 1.00 98.50 234 LEU A C 1
ATOM 1806 O O . LEU A 1 234 ? -0.365 7.006 2.862 1.00 98.50 234 LEU A O 1
ATOM 1810 N N . TRP A 1 235 ? 1.246 6.147 1.563 1.00 98.56 235 TRP A N 1
ATOM 1811 C CA . TRP A 1 235 ? 1.975 5.486 2.650 1.00 98.56 235 TRP A CA 1
ATOM 1812 C C . TRP A 1 235 ? 2.508 6.488 3.687 1.00 98.56 235 TRP A C 1
ATOM 1814 O O . TRP A 1 235 ? 2.163 6.382 4.867 1.00 98.56 235 TRP A O 1
ATOM 1824 N N . GLN A 1 236 ? 3.266 7.504 3.260 1.00 97.94 236 GLN A N 1
ATOM 1825 C CA . GLN A 1 236 ? 3.783 8.556 4.143 1.00 97.94 236 GLN A CA 1
ATOM 1826 C C . GLN A 1 236 ? 2.647 9.282 4.884 1.00 97.94 236 GLN A C 1
ATOM 1828 O O . GLN A 1 236 ? 2.728 9.504 6.095 1.00 97.94 236 GLN A O 1
ATOM 1833 N N . ARG A 1 237 ? 1.564 9.621 4.172 1.00 97.12 237 ARG A N 1
ATOM 1834 C CA . ARG A 1 237 ? 0.374 10.277 4.723 1.00 97.12 237 ARG A CA 1
ATOM 1835 C C . ARG A 1 237 ? -0.278 9.421 5.806 1.00 97.12 237 ARG A C 1
ATOM 1837 O O . ARG A 1 237 ? -0.507 9.925 6.903 1.00 97.12 237 ARG A O 1
ATOM 1844 N N . MET A 1 238 ? -0.549 8.143 5.527 1.00 98.19 238 MET A N 1
ATOM 1845 C CA . MET A 1 238 ? -1.164 7.220 6.489 1.00 98.19 238 MET A CA 1
ATOM 1846 C C . MET A 1 238 ? -0.333 7.123 7.771 1.00 98.19 238 MET A C 1
ATOM 1848 O O . MET A 1 238 ? -0.887 7.233 8.861 1.00 98.19 238 MET A O 1
ATOM 1852 N N . LEU A 1 239 ? 0.991 7.000 7.650 1.00 97.25 239 LEU A N 1
ATOM 1853 C CA . LEU A 1 239 ? 1.903 6.950 8.795 1.00 97.25 239 LEU A CA 1
ATOM 1854 C C . LEU A 1 239 ? 1.931 8.267 9.592 1.00 97.25 239 LEU A C 1
ATOM 1856 O O . LEU A 1 239 ? 1.891 8.225 10.819 1.00 97.25 239 LEU A O 1
ATOM 1860 N N . ARG A 1 240 ? 1.944 9.433 8.932 1.00 95.44 240 ARG A N 1
ATOM 1861 C CA . ARG A 1 240 ? 1.999 10.744 9.610 1.00 95.44 240 ARG A CA 1
ATOM 1862 C C . ARG A 1 240 ? 0.702 11.140 10.321 1.00 95.44 240 ARG A C 1
ATOM 1864 O O . ARG A 1 240 ? 0.776 11.728 11.395 1.00 95.44 240 ARG A O 1
ATOM 1871 N N . VAL A 1 241 ? -0.473 10.890 9.731 1.00 96.00 241 VAL A N 1
ATOM 1872 C CA . VAL A 1 241 ? -1.754 11.414 10.267 1.00 96.00 241 VAL A CA 1
ATOM 1873 C C . VAL A 1 241 ? -2.704 10.338 10.805 1.00 96.00 241 VAL A C 1
ATOM 1875 O O . VAL A 1 241 ? -3.662 10.652 11.515 1.00 96.00 241 VAL A O 1
ATOM 1878 N N . GLY A 1 242 ? -2.441 9.066 10.499 1.00 97.38 242 GLY A N 1
ATOM 1879 C CA . GLY A 1 242 ? -3.257 7.930 10.916 1.00 97.38 242 GLY A CA 1
ATOM 1880 C C . GLY A 1 242 ? -4.635 7.848 10.240 1.00 97.38 242 GLY A C 1
ATOM 1881 O O . GLY A 1 242 ? -5.102 8.783 9.578 1.00 97.38 242 GLY A O 1
ATOM 1882 N N . PRO A 1 243 ? -5.356 6.732 10.440 1.00 97.75 243 PRO A N 1
ATOM 1883 C CA . PRO A 1 243 ? -6.592 6.427 9.721 1.00 97.75 243 PRO A CA 1
ATOM 1884 C C . PRO A 1 243 ? -7.770 7.344 10.083 1.00 97.75 243 PRO A C 1
ATOM 1886 O O . PRO A 1 243 ? -8.780 7.345 9.387 1.00 97.75 243 PRO A O 1
ATOM 1889 N N . ALA A 1 244 ? -7.664 8.125 11.163 1.00 95.31 244 ALA A N 1
ATOM 1890 C CA . ALA A 1 244 ? -8.679 9.098 11.562 1.00 95.31 244 ALA A CA 1
ATOM 1891 C C . ALA A 1 244 ? -8.591 10.435 10.797 1.00 95.31 244 ALA A C 1
ATOM 1893 O O . ALA A 1 244 ? -9.579 11.162 10.754 1.00 95.31 244 ALA A O 1
ATOM 1894 N N . GLN A 1 245 ? -7.430 10.767 10.214 1.00 96.56 245 GLN A N 1
ATOM 1895 C CA . GLN A 1 245 ? -7.186 12.039 9.508 1.00 96.56 245 GLN A CA 1
ATOM 1896 C C . GLN A 1 245 ? -6.716 11.850 8.054 1.00 96.56 245 GLN A C 1
ATOM 1898 O O . GLN A 1 245 ? -6.614 12.817 7.299 1.00 96.56 245 GLN A O 1
ATOM 1903 N N . PHE A 1 246 ? -6.435 10.611 7.640 1.00 97.38 246 PHE A N 1
ATOM 1904 C CA . PHE A 1 246 ? -5.999 10.278 6.284 1.00 97.38 246 PHE A CA 1
ATOM 1905 C C . PHE A 1 246 ? -7.003 10.739 5.215 1.00 97.38 246 PHE A C 1
ATOM 1907 O O . PHE A 1 246 ? -6.617 11.418 4.262 1.00 97.38 246 PHE A O 1
ATOM 1914 N N . GLY A 1 247 ? -8.277 10.399 5.409 1.00 94.94 247 GLY A N 1
ATOM 1915 C CA . GLY A 1 247 ? -9.378 10.514 4.454 1.00 94.94 247 GLY A CA 1
ATOM 1916 C C . GLY A 1 247 ? -10.566 9.702 4.979 1.00 94.94 247 GLY A C 1
ATOM 1917 O O . GLY A 1 247 ? -10.759 9.638 6.194 1.00 94.94 247 GLY A O 1
ATOM 1918 N N . ASP A 1 248 ? -11.316 9.020 4.111 1.00 94.75 248 ASP A N 1
ATOM 1919 C CA . ASP A 1 248 ? -12.145 7.900 4.587 1.00 94.75 248 ASP A CA 1
ATOM 1920 C C . ASP A 1 248 ? -11.264 6.662 4.753 1.00 94.75 248 ASP A C 1
ATOM 1922 O O . ASP A 1 248 ? -10.517 6.327 3.837 1.00 94.75 248 ASP A O 1
ATOM 1926 N N . VAL A 1 249 ? -11.344 5.982 5.898 1.00 98.06 249 VAL A N 1
ATOM 1927 C CA . VAL A 1 249 ? -10.621 4.727 6.144 1.00 98.06 249 VAL A CA 1
ATOM 1928 C C . VAL A 1 249 ? -11.518 3.741 6.875 1.00 98.06 249 VAL A C 1
ATOM 1930 O O . VAL A 1 249 ? -12.033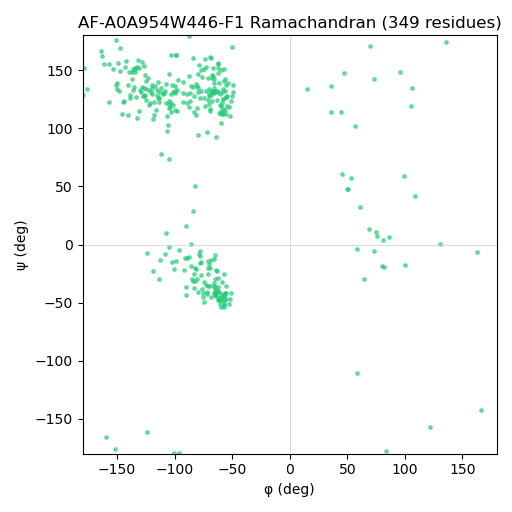 4.039 7.958 1.00 98.06 249 VAL A O 1
ATOM 1933 N N . TYR A 1 250 ? -11.656 2.545 6.306 1.00 97.25 250 TYR A N 1
ATOM 1934 C CA . TYR A 1 250 ? -12.440 1.447 6.863 1.00 97.25 250 TYR A CA 1
ATOM 1935 C C . TYR A 1 250 ? -11.662 0.126 6.843 1.00 97.25 250 TYR A C 1
ATOM 1937 O O . TYR A 1 250 ? -10.789 -0.098 6.006 1.00 97.25 250 TYR A O 1
ATOM 1945 N N . TYR A 1 251 ? -11.982 -0.771 7.775 1.00 97.94 251 TYR A N 1
ATOM 1946 C CA . TYR A 1 251 ? -11.436 -2.129 7.791 1.00 97.94 251 TYR A CA 1
ATOM 1947 C C . TYR A 1 251 ? -12.165 -2.997 6.756 1.00 97.94 251 TYR A C 1
ATOM 1949 O O . TYR A 1 251 ? -13.394 -3.078 6.774 1.00 97.94 251 TYR A O 1
ATOM 1957 N N . LEU A 1 252 ? -11.438 -3.648 5.850 1.00 95.88 252 LEU A N 1
ATOM 1958 C CA . LEU A 1 252 ? -12.027 -4.522 4.829 1.00 95.88 252 LEU A CA 1
ATOM 1959 C C . LEU A 1 252 ? -12.289 -5.941 5.355 1.00 95.88 252 LEU A C 1
ATOM 1961 O O . LEU A 1 252 ? -13.225 -6.600 4.906 1.00 95.88 252 LEU A O 1
ATOM 1965 N N . GLY A 1 253 ? -11.461 -6.403 6.292 1.00 95.94 253 GLY A N 1
ATOM 1966 C CA . GLY A 1 253 ? -11.293 -7.817 6.622 1.00 95.94 253 GLY A CA 1
ATOM 1967 C C . GLY A 1 253 ? -9.835 -8.226 6.432 1.00 95.94 253 GLY A C 1
ATOM 1968 O O . GLY A 1 253 ? -8.945 -7.372 6.434 1.00 95.94 253 GLY A O 1
ATOM 1969 N N . THR A 1 254 ? -9.593 -9.519 6.224 1.00 96.06 254 THR A N 1
ATOM 1970 C CA . THR A 1 254 ? -8.269 -10.033 5.862 1.00 96.06 254 THR A CA 1
ATOM 1971 C C . THR A 1 254 ? -8.184 -10.410 4.379 1.00 96.06 254 THR A C 1
ATOM 1973 O O . THR A 1 254 ? -9.170 -10.834 3.767 1.00 96.06 254 THR A O 1
ATOM 1976 N N . VAL A 1 255 ? -7.003 -10.232 3.784 1.00 94.81 255 VAL A N 1
ATOM 1977 C CA . VAL A 1 255 ? -6.723 -10.500 2.362 1.00 94.81 255 VAL A CA 1
ATOM 1978 C C . VAL A 1 255 ? -5.389 -11.252 2.249 1.00 94.81 255 VAL A C 1
ATOM 1980 O O . VAL A 1 255 ? -4.436 -10.882 2.936 1.00 94.81 255 VAL A O 1
ATOM 1983 N N . PRO A 1 256 ? -5.274 -12.311 1.424 1.00 93.19 256 PRO A N 1
ATOM 1984 C CA . PRO A 1 256 ? -3.998 -12.977 1.187 1.00 93.19 256 PRO A CA 1
ATOM 1985 C C . PRO A 1 256 ? -3.030 -12.037 0.461 1.00 93.19 256 PRO A C 1
ATOM 1987 O O . PRO A 1 256 ? -3.367 -11.461 -0.574 1.00 93.19 256 PRO A O 1
ATOM 1990 N N . VAL A 1 257 ? -1.812 -11.927 0.987 1.00 93.38 257 VAL A N 1
ATOM 1991 C CA . VAL A 1 257 ? -0.711 -11.172 0.378 1.00 93.38 257 VAL A CA 1
ATOM 1992 C C . VAL A 1 257 ? 0.332 -12.178 -0.123 1.00 93.38 257 VAL A C 1
ATOM 1994 O O . VAL A 1 257 ? 0.716 -13.066 0.640 1.00 93.38 257 VAL A O 1
ATOM 1997 N N . PRO A 1 258 ? 0.795 -12.091 -1.385 1.00 87.50 258 PRO A N 1
ATOM 1998 C CA . PRO A 1 258 ? 1.870 -12.941 -1.892 1.00 87.50 258 PRO A CA 1
ATOM 1999 C C . PRO A 1 258 ? 3.088 -12.979 -0.954 1.00 87.50 258 PRO A C 1
ATOM 2001 O O . PRO A 1 258 ? 3.565 -11.942 -0.500 1.00 87.50 258 PRO A O 1
ATOM 2004 N N . GLY A 1 259 ? 3.579 -14.183 -0.651 1.00 87.31 259 GLY A N 1
ATOM 2005 C CA . GLY A 1 259 ? 4.707 -14.389 0.266 1.00 87.31 259 GLY A CA 1
ATOM 2006 C C . GLY A 1 259 ? 4.367 -14.349 1.765 1.00 87.31 259 GLY A C 1
ATOM 2007 O O . GLY A 1 259 ? 5.281 -14.464 2.577 1.00 87.31 259 GLY A O 1
ATOM 2008 N N . LYS A 1 260 ? 3.090 -14.210 2.151 1.00 91.94 260 LYS A N 1
ATOM 2009 C CA . LYS A 1 260 ? 2.625 -14.337 3.544 1.00 91.94 260 LYS A CA 1
ATOM 2010 C C . LYS A 1 260 ? 1.848 -15.636 3.752 1.00 91.94 260 LYS A C 1
ATOM 2012 O O . LYS A 1 260 ? 1.034 -16.011 2.912 1.00 91.94 260 LYS A O 1
ATOM 2017 N N . GLU A 1 261 ? 2.091 -16.309 4.878 1.00 89.88 261 GLU A N 1
ATOM 2018 C CA . GLU A 1 261 ? 1.373 -17.539 5.249 1.00 89.88 261 GLU A CA 1
ATOM 2019 C C . GLU A 1 261 ? -0.045 -17.238 5.754 1.00 89.88 261 GLU A C 1
ATOM 2021 O O . GLU A 1 261 ? -1.003 -17.913 5.374 1.00 89.88 261 GLU A O 1
ATOM 2026 N N . LEU A 1 262 ? -0.192 -16.190 6.574 1.00 94.06 262 LEU A N 1
ATOM 2027 C CA . LEU A 1 262 ? -1.483 -15.727 7.078 1.00 94.06 262 LEU A CA 1
ATOM 2028 C C . LEU A 1 262 ? -2.034 -14.552 6.247 1.00 94.06 262 LEU A C 1
ATOM 2030 O O . LEU A 1 262 ? -1.278 -13.652 5.874 1.00 94.06 262 LEU A O 1
ATOM 2034 N N . PRO A 1 263 ? -3.358 -14.502 5.991 1.00 95.62 263 PRO A N 1
ATOM 2035 C CA . PRO A 1 263 ? -4.012 -13.334 5.405 1.00 95.62 263 PRO A CA 1
ATOM 2036 C C . PRO A 1 263 ? -3.807 -12.065 6.247 1.00 95.62 263 PRO A C 1
ATOM 2038 O O . PRO A 1 263 ? -4.020 -12.072 7.459 1.00 95.62 263 PRO A O 1
ATOM 2041 N N . CYS A 1 264 ? -3.452 -10.961 5.594 1.00 98.31 264 CYS A N 1
ATOM 2042 C CA . CYS A 1 264 ? -3.158 -9.687 6.242 1.00 98.31 264 CYS A CA 1
ATOM 2043 C C . CYS A 1 264 ? -4.423 -8.890 6.575 1.00 98.31 264 CYS A C 1
ATOM 2045 O O . CYS A 1 264 ? -5.331 -8.766 5.749 1.00 98.31 264 CYS A O 1
ATOM 2047 N N . ASP A 1 265 ? -4.448 -8.283 7.761 1.00 98.50 265 ASP A N 1
ATOM 2048 C CA . ASP A 1 265 ? -5.462 -7.312 8.169 1.00 98.50 265 ASP A CA 1
ATOM 2049 C C . ASP A 1 265 ? -5.429 -6.106 7.223 1.00 98.50 265 ASP A C 1
ATOM 2051 O O . ASP A 1 265 ? -4.407 -5.438 7.099 1.00 98.50 265 ASP A O 1
ATOM 2055 N N . THR A 1 266 ? -6.532 -5.819 6.531 1.00 98.62 266 THR A N 1
ATOM 2056 C CA . THR A 1 266 ? -6.541 -4.836 5.438 1.00 98.62 266 THR A CA 1
ATOM 2057 C C . THR A 1 266 ? -7.378 -3.609 5.786 1.00 98.62 266 THR A C 1
ATOM 2059 O O . THR A 1 266 ? -8.582 -3.713 6.042 1.00 98.62 266 THR A O 1
ATOM 2062 N N . LEU A 1 267 ? -6.755 -2.430 5.746 1.00 98.75 267 LEU A N 1
ATOM 2063 C CA . LEU A 1 267 ? -7.442 -1.137 5.772 1.00 98.75 267 LEU A CA 1
ATOM 2064 C C . LEU A 1 267 ? -7.567 -0.607 4.345 1.00 98.75 267 LEU A C 1
ATOM 2066 O O . LEU A 1 267 ? -6.588 -0.603 3.605 1.00 98.75 267 LEU A O 1
ATOM 2070 N N . VAL A 1 268 ? -8.750 -0.134 3.966 1.00 98.31 268 VAL A N 1
ATOM 2071 C CA . VAL A 1 268 ? -8.967 0.582 2.703 1.00 98.31 268 VAL A CA 1
ATOM 2072 C C . VAL A 1 268 ? -9.116 2.058 3.031 1.00 98.31 268 VAL A C 1
ATOM 2074 O O . VAL A 1 268 ? -9.966 2.420 3.846 1.00 98.31 268 VAL A O 1
ATOM 2077 N N . GLY A 1 269 ? -8.272 2.885 2.421 1.00 97.81 269 GLY A N 1
ATOM 2078 C CA . GLY A 1 269 ? -8.279 4.334 2.551 1.00 97.81 269 GLY A CA 1
ATOM 2079 C C . GLY A 1 269 ? -8.564 5.018 1.218 1.00 97.81 269 GLY A C 1
ATOM 2080 O O . GLY A 1 269 ? -7.974 4.655 0.201 1.00 97.81 269 GLY A O 1
ATOM 2081 N N . SER A 1 270 ? -9.414 6.043 1.236 1.00 96.81 270 SER A N 1
ATOM 2082 C CA . SER A 1 270 ? -9.707 6.900 0.083 1.00 96.81 270 SER A CA 1
ATOM 2083 C C . SER A 1 270 ? -9.291 8.342 0.369 1.00 96.81 270 SER A C 1
ATOM 2085 O O . SER A 1 270 ? -9.760 8.948 1.338 1.00 96.81 270 SER A O 1
ATOM 2087 N N . TYR A 1 271 ? -8.424 8.896 -0.479 1.00 96.56 271 TYR A N 1
ATOM 2088 C CA . TYR A 1 271 ? -7.936 10.275 -0.392 1.00 96.56 271 TYR A CA 1
ATOM 2089 C C . TYR A 1 271 ? -7.654 10.815 -1.797 1.00 96.56 271 TYR A C 1
ATOM 2091 O O . TYR A 1 271 ? -7.005 10.129 -2.575 1.00 96.56 271 TYR A O 1
ATOM 2099 N N . ASN A 1 272 ? -8.145 12.025 -2.103 1.00 93.50 272 ASN A N 1
ATOM 2100 C CA . ASN A 1 272 ? -8.066 12.641 -3.438 1.00 93.50 272 ASN A CA 1
ATOM 2101 C C . ASN A 1 272 ? -8.449 11.635 -4.555 1.00 93.50 272 ASN A C 1
ATOM 2103 O O . ASN A 1 272 ? -7.635 11.262 -5.384 1.00 93.50 272 ASN A O 1
ATOM 2107 N N . VAL A 1 273 ? -9.690 11.126 -4.489 1.00 89.56 273 VAL A N 1
ATOM 2108 C CA . VAL A 1 273 ? -10.309 10.146 -5.419 1.00 89.56 273 VAL A CA 1
ATOM 2109 C C . VAL A 1 273 ? -9.668 8.740 -5.450 1.00 89.56 273 VAL A C 1
ATOM 2111 O O . VAL A 1 273 ? -10.392 7.758 -5.601 1.00 89.56 273 VAL A O 1
ATOM 2114 N N . VAL A 1 274 ? -8.368 8.606 -5.188 1.00 95.62 274 VAL A N 1
ATOM 2115 C CA . VAL A 1 274 ? -7.617 7.342 -5.187 1.00 95.62 274 VAL A CA 1
ATOM 2116 C C . VAL A 1 274 ? -8.063 6.395 -4.065 1.00 95.62 274 VAL A C 1
ATOM 2118 O O . VAL A 1 274 ? -8.122 6.780 -2.891 1.00 95.62 274 VAL A O 1
ATOM 2121 N N . GLU A 1 275 ? -8.313 5.122 -4.408 1.00 96.88 275 GLU A N 1
ATOM 2122 C CA . GLU A 1 275 ? -8.382 4.024 -3.433 1.00 96.88 275 GLU A CA 1
ATOM 2123 C C . GLU A 1 275 ? -6.976 3.464 -3.183 1.00 96.88 275 GLU A C 1
ATOM 2125 O O . GLU A 1 275 ? -6.241 3.099 -4.100 1.00 96.88 275 GLU A O 1
ATOM 2130 N N . SER A 1 276 ? -6.629 3.337 -1.908 1.00 98.06 276 SER A N 1
ATOM 2131 C CA . SER A 1 276 ? -5.424 2.660 -1.439 1.00 98.06 276 SER A CA 1
ATOM 2132 C C . SER A 1 276 ? -5.782 1.580 -0.426 1.00 98.06 276 SER A C 1
ATOM 2134 O O . SER A 1 276 ? -6.722 1.732 0.358 1.00 98.06 276 SER A O 1
ATOM 2136 N N . ARG A 1 277 ? -5.037 0.476 -0.426 1.00 98.38 277 ARG A N 1
ATOM 2137 C CA . ARG A 1 277 ? -5.178 -0.601 0.559 1.00 98.38 277 ARG A CA 1
ATOM 2138 C C . ARG A 1 277 ? -3.875 -0.776 1.306 1.00 98.38 277 ARG A C 1
ATOM 2140 O O . ARG A 1 277 ? -2.822 -0.801 0.688 1.00 98.38 277 ARG A O 1
ATOM 2147 N N . PHE A 1 278 ? -3.964 -0.900 2.621 1.00 98.81 278 PHE A N 1
ATOM 2148 C CA . PHE A 1 278 ? -2.842 -1.063 3.533 1.00 98.81 278 PHE A CA 1
ATOM 2149 C C . PHE A 1 278 ? -3.008 -2.414 4.221 1.00 98.81 278 P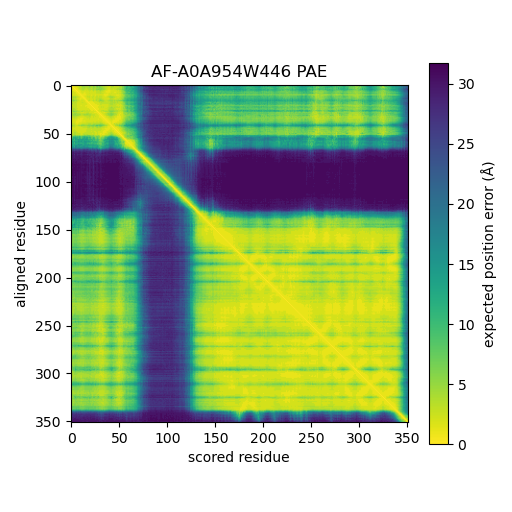HE A C 1
ATOM 2151 O O . PHE A 1 278 ? -3.954 -2.605 4.992 1.00 98.81 278 PHE A O 1
ATOM 2158 N N . MET A 1 279 ? -2.129 -3.360 3.904 1.00 98.69 279 MET A N 1
ATOM 2159 C CA . MET A 1 279 ? -2.201 -4.736 4.385 1.00 98.69 279 MET A CA 1
ATOM 2160 C C . MET A 1 279 ? -1.173 -4.938 5.491 1.00 98.69 279 MET A C 1
ATOM 2162 O O . MET A 1 279 ? 0.031 -4.885 5.246 1.00 98.69 279 MET A O 1
ATOM 2166 N N . PHE A 1 280 ? -1.652 -5.177 6.706 1.00 98.62 280 PHE A N 1
ATOM 2167 C CA . PHE A 1 280 ? -0.847 -5.367 7.905 1.00 98.62 280 PHE A CA 1
ATOM 2168 C C . PHE A 1 280 ? -0.715 -6.856 8.218 1.00 98.62 280 PHE A C 1
ATOM 2170 O O . PHE A 1 280 ? -1.691 -7.609 8.238 1.00 98.62 280 PHE A O 1
ATOM 2177 N N . ASP A 1 281 ? 0.514 -7.284 8.451 1.00 97.94 281 ASP A N 1
ATOM 2178 C CA . ASP A 1 281 ? 0.846 -8.633 8.879 1.00 97.94 281 ASP A CA 1
ATOM 2179 C C . ASP A 1 281 ? 0.313 -8.858 10.311 1.00 97.94 281 ASP A C 1
ATOM 2181 O O . ASP A 1 281 ? 0.632 -8.069 11.203 1.00 97.94 281 ASP A O 1
ATOM 2185 N N . PRO A 1 282 ? -0.529 -9.881 10.556 1.00 96.69 282 PRO A N 1
ATOM 2186 C CA . PRO A 1 282 ? -1.216 -10.036 11.837 1.00 96.69 282 PRO A CA 1
ATOM 2187 C C . PRO A 1 282 ? -0.312 -10.590 12.949 1.00 96.69 282 PRO A C 1
ATOM 2189 O O . PRO A 1 282 ? -0.689 -10.512 14.116 1.00 96.69 282 PRO A O 1
ATOM 2192 N N . GLU A 1 283 ? 0.858 -11.145 12.615 1.00 95.62 283 GLU A N 1
ATOM 2193 C CA . GLU A 1 283 ? 1.802 -11.715 13.587 1.00 95.62 283 GLU A CA 1
ATOM 2194 C C . GLU A 1 283 ? 2.791 -10.657 14.075 1.00 95.62 283 GLU A C 1
ATOM 2196 O O . GLU A 1 283 ? 3.061 -10.540 15.268 1.00 95.62 283 GLU A O 1
ATOM 2201 N N . THR A 1 284 ? 3.311 -9.854 13.146 1.00 96.50 284 THR A N 1
ATOM 2202 C CA . THR A 1 284 ? 4.289 -8.795 13.429 1.00 96.50 284 THR A CA 1
ATOM 2203 C C . THR A 1 284 ? 3.644 -7.439 13.702 1.00 96.50 284 THR A C 1
ATOM 2205 O O . THR A 1 284 ? 4.277 -6.577 14.304 1.00 96.50 284 THR A O 1
ATOM 2208 N N . GLY A 1 285 ? 2.409 -7.210 13.246 1.00 97.38 285 GLY A N 1
ATOM 2209 C CA . GLY A 1 285 ? 1.734 -5.906 13.246 1.00 97.38 285 GLY A CA 1
ATOM 2210 C C . GLY A 1 285 ? 2.261 -4.916 12.198 1.00 97.38 285 GLY A C 1
ATOM 2211 O O . GLY A 1 285 ? 1.701 -3.830 12.053 1.00 97.38 285 GLY A O 1
ATOM 2212 N N . LEU A 1 286 ? 3.327 -5.255 11.468 1.00 98.25 286 LEU A N 1
ATOM 2213 C CA . LEU A 1 286 ? 3.971 -4.364 10.503 1.00 98.25 286 LEU A CA 1
ATOM 2214 C C . LEU A 1 286 ? 3.189 -4.304 9.183 1.00 98.25 286 LEU A C 1
ATOM 2216 O O . LEU A 1 286 ? 2.469 -5.230 8.809 1.00 98.25 286 LEU A O 1
ATOM 2220 N N . LEU A 1 287 ? 3.344 -3.201 8.453 1.00 98.50 287 LEU A N 1
ATOM 2221 C CA . LEU A 1 287 ? 2.759 -3.042 7.124 1.00 98.50 287 LEU A CA 1
ATOM 2222 C C . LEU A 1 287 ? 3.481 -3.979 6.140 1.00 98.50 287 LEU A C 1
ATOM 2224 O O . LEU A 1 287 ? 4.668 -3.819 5.885 1.00 98.50 287 LEU A O 1
ATOM 2228 N N . ALA A 1 288 ? 2.780 -4.964 5.587 1.00 98.38 288 ALA A N 1
ATOM 2229 C CA . ALA A 1 288 ? 3.341 -5.901 4.617 1.00 98.38 288 ALA A CA 1
ATOM 2230 C C . ALA A 1 288 ? 3.324 -5.334 3.193 1.00 98.38 288 ALA A C 1
ATOM 2232 O O . ALA A 1 288 ? 4.243 -5.583 2.414 1.00 98.38 288 ALA A O 1
ATOM 2233 N N . SER A 1 289 ? 2.267 -4.603 2.829 1.00 98.56 289 SER A N 1
ATOM 2234 C CA . SER A 1 289 ? 2.096 -4.094 1.470 1.00 98.56 289 SER A CA 1
ATOM 2235 C C . SER A 1 289 ? 1.085 -2.945 1.393 1.00 98.56 289 SER A C 1
ATOM 2237 O O . SER A 1 289 ? 0.195 -2.823 2.241 1.00 98.56 289 SER A O 1
ATOM 2239 N N . VAL A 1 290 ? 1.238 -2.109 0.363 1.00 98.75 290 VAL A N 1
ATOM 2240 C CA . VAL A 1 290 ? 0.266 -1.107 -0.082 1.00 98.75 290 VAL A CA 1
ATOM 2241 C C . VAL A 1 290 ? -0.138 -1.387 -1.529 1.00 98.75 290 VAL A C 1
ATOM 2243 O O . VAL A 1 290 ? 0.723 -1.548 -2.386 1.00 98.75 290 VAL A O 1
ATOM 2246 N N . GLU A 1 291 ? -1.438 -1.401 -1.814 1.00 98.38 291 GLU A N 1
ATOM 2247 C CA . GLU A 1 291 ? -1.971 -1.300 -3.181 1.00 98.38 291 GLU A CA 1
ATOM 2248 C C . GLU A 1 291 ? -2.488 0.124 -3.408 1.00 98.38 291 GLU A C 1
ATOM 2250 O O . GLU A 1 291 ? -3.181 0.662 -2.543 1.00 98.38 291 GLU A O 1
ATOM 2255 N N . MET A 1 292 ? -2.209 0.721 -4.565 1.00 97.75 292 MET A N 1
ATOM 2256 C CA . MET A 1 292 ? -2.756 2.014 -4.987 1.00 97.75 292 MET A CA 1
ATOM 2257 C C . MET A 1 292 ? -3.447 1.860 -6.344 1.00 97.75 292 MET A C 1
ATOM 2259 O O . MET A 1 292 ? -2.836 1.388 -7.303 1.00 97.75 292 MET A O 1
ATOM 2263 N N . TYR A 1 293 ? -4.723 2.239 -6.410 1.00 96.50 293 TYR A N 1
ATOM 2264 C CA . TYR A 1 293 ? -5.573 2.111 -7.591 1.00 96.50 293 TYR A CA 1
ATOM 2265 C C . TYR A 1 293 ? -5.786 3.478 -8.249 1.00 96.50 293 TYR A C 1
ATOM 2267 O O . TYR A 1 293 ? -6.616 4.265 -7.795 1.00 96.50 293 TYR A O 1
ATOM 2275 N N . ALA A 1 294 ? -5.083 3.726 -9.359 1.00 92.38 294 ALA A N 1
ATOM 2276 C CA . ALA A 1 294 ? -5.315 4.893 -10.219 1.00 92.38 294 ALA A CA 1
ATOM 2277 C C . ALA A 1 294 ? -6.660 4.814 -10.976 1.00 92.38 294 ALA A C 1
ATOM 2279 O O . ALA A 1 294 ? -7.198 5.822 -11.413 1.00 92.38 294 ALA A O 1
ATOM 2280 N N . SER A 1 295 ? -7.237 3.616 -11.128 1.00 89.31 295 SER A N 1
ATOM 2281 C CA . SER A 1 295 ? -8.615 3.441 -11.602 1.00 89.31 295 SER A CA 1
ATOM 2282 C C . SER A 1 295 ? -9.253 2.178 -11.001 1.00 89.31 295 SER A C 1
ATOM 2284 O O . SER A 1 295 ? -8.519 1.261 -10.622 1.00 89.31 295 SER A O 1
ATOM 2286 N N . PRO A 1 296 ? -10.598 2.083 -10.913 1.00 83.38 296 PRO A N 1
ATOM 2287 C CA . PRO A 1 296 ? -11.273 0.947 -10.270 1.00 83.38 296 PRO A CA 1
ATOM 2288 C C . PRO A 1 296 ? -11.078 -0.407 -10.971 1.00 83.38 296 PRO A C 1
ATOM 2290 O O . PRO A 1 296 ? -11.102 -1.443 -10.307 1.00 83.38 296 PRO A O 1
ATOM 2293 N N . ASP A 1 297 ? -10.902 -0.390 -12.295 1.00 83.06 297 ASP A N 1
ATOM 2294 C CA . ASP A 1 297 ? -10.793 -1.584 -13.149 1.00 83.06 297 ASP A CA 1
ATOM 2295 C C . ASP A 1 297 ? -9.351 -1.865 -13.624 1.00 83.06 297 ASP A C 1
ATOM 2297 O O . ASP A 1 297 ? -9.111 -2.842 -14.336 1.00 83.06 297 ASP A O 1
ATOM 2301 N N . GLY A 1 298 ? -8.393 -1.007 -13.258 1.00 87.00 298 GLY A N 1
ATOM 2302 C CA . GLY A 1 298 ? -6.977 -1.160 -13.593 1.00 87.00 298 GLY A CA 1
ATOM 2303 C C . GLY A 1 298 ? -6.219 -2.075 -12.628 1.00 87.00 298 GLY A C 1
ATOM 2304 O O . GLY A 1 298 ? -6.627 -2.288 -11.484 1.00 87.00 298 GLY A O 1
ATOM 2305 N N . ASP A 1 299 ? -5.071 -2.585 -13.078 1.00 92.56 299 ASP A N 1
ATOM 2306 C CA . ASP A 1 299 ? -4.100 -3.196 -12.170 1.00 92.56 299 ASP A CA 1
ATOM 2307 C C . ASP A 1 299 ? -3.522 -2.107 -11.238 1.00 92.56 299 ASP A C 1
ATOM 2309 O O . ASP A 1 299 ? -3.132 -1.040 -11.719 1.00 92.56 299 ASP A O 1
ATOM 2313 N N . PRO A 1 300 ? -3.456 -2.328 -9.913 1.00 96.50 300 PRO A N 1
ATOM 2314 C CA . PRO A 1 300 ? -2.886 -1.352 -8.992 1.00 96.50 300 PRO A CA 1
ATOM 2315 C C . PRO A 1 300 ? -1.357 -1.286 -9.098 1.00 96.50 300 PRO A C 1
ATOM 2317 O O . PRO A 1 300 ? -0.698 -2.255 -9.487 1.00 96.50 300 PRO A O 1
ATOM 2320 N N . CYS A 1 301 ? -0.784 -0.173 -8.635 1.00 98.25 301 CYS A N 1
ATOM 2321 C CA . CYS A 1 301 ? 0.592 -0.169 -8.151 1.00 98.25 301 CYS A CA 1
ATOM 2322 C C . CYS 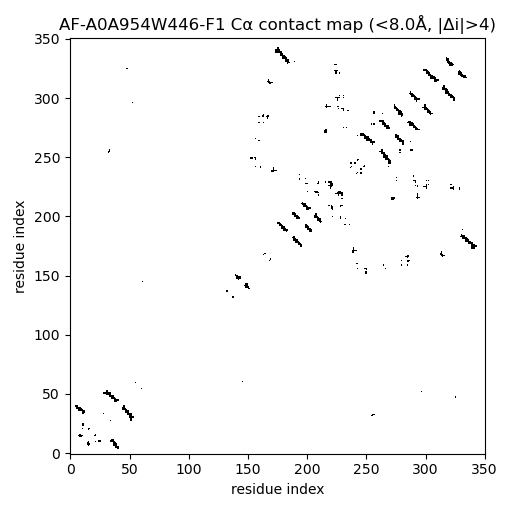A 1 301 ? 0.635 -0.966 -6.841 1.00 98.25 301 CYS A C 1
ATOM 2324 O O . CYS A 1 301 ? -0.009 -0.588 -5.859 1.00 98.25 301 CYS A O 1
ATOM 2326 N N . GLU A 1 302 ? 1.363 -2.078 -6.824 1.00 98.31 302 GLU A N 1
ATOM 2327 C CA . GLU A 1 302 ? 1.542 -2.921 -5.645 1.00 98.31 302 GLU A CA 1
ATOM 2328 C C . GLU A 1 302 ? 2.940 -2.695 -5.068 1.00 98.31 302 GLU A C 1
ATOM 2330 O O . GLU A 1 302 ? 3.942 -2.923 -5.743 1.00 98.31 302 GLU A O 1
ATOM 2335 N N . ILE A 1 303 ? 3.017 -2.273 -3.810 1.00 98.69 303 ILE A N 1
ATOM 2336 C CA . ILE A 1 303 ? 4.260 -2.023 -3.081 1.00 98.69 303 ILE A CA 1
ATOM 2337 C C . ILE A 1 303 ? 4.336 -3.038 -1.941 1.00 98.69 303 ILE A C 1
ATOM 2339 O O . ILE A 1 303 ? 3.409 -3.136 -1.141 1.00 98.69 303 ILE A O 1
ATOM 2343 N N . TYR A 1 304 ? 5.423 -3.795 -1.849 1.00 98.56 304 TYR A N 1
ATOM 2344 C CA . TYR A 1 304 ? 5.662 -4.814 -0.828 1.00 98.56 304 TYR A CA 1
ATOM 2345 C C . TYR A 1 304 ? 6.845 -4.398 0.040 1.00 98.56 304 TYR A C 1
ATOM 2347 O O . TYR A 1 304 ? 7.923 -4.094 -0.471 1.00 98.56 304 TYR A O 1
ATOM 2355 N N . PHE A 1 305 ? 6.649 -4.407 1.355 1.00 98.44 305 PHE A N 1
ATOM 2356 C CA . PHE A 1 305 ? 7.625 -3.949 2.337 1.00 98.44 305 PHE A CA 1
ATOM 2357 C C . PHE A 1 305 ? 8.218 -5.131 3.107 1.00 98.44 305 PHE A C 1
ATOM 2359 O O . PHE A 1 305 ? 7.507 -6.016 3.586 1.00 98.44 305 PHE A O 1
ATOM 2366 N N . SER A 1 306 ? 9.544 -5.159 3.227 1.00 97.88 306 SER A N 1
ATOM 2367 C CA . SER A 1 306 ? 10.275 -6.214 3.935 1.00 97.88 306 SER A CA 1
ATOM 2368 C C . SER A 1 306 ? 11.587 -5.685 4.523 1.00 97.88 306 SER A C 1
ATOM 2370 O O . SER A 1 306 ? 11.928 -4.516 4.332 1.00 97.88 306 SER A O 1
ATOM 2372 N N . ASP A 1 307 ? 12.301 -6.540 5.267 1.00 97.50 307 ASP A N 1
ATOM 2373 C CA . ASP A 1 307 ? 13.549 -6.181 5.962 1.00 97.50 307 ASP A CA 1
ATOM 2374 C C . ASP A 1 307 ? 13.359 -4.941 6.855 1.00 97.50 307 ASP A C 1
ATOM 2376 O O . ASP A 1 307 ? 13.976 -3.894 6.672 1.00 97.50 307 ASP A O 1
ATOM 2380 N N . TYR A 1 308 ? 12.403 -5.028 7.781 1.00 98.25 308 TYR A N 1
ATOM 2381 C CA . TYR A 1 308 ? 12.149 -3.960 8.741 1.00 98.25 308 TYR A CA 1
ATOM 2382 C C . TYR A 1 308 ? 13.292 -3.869 9.755 1.00 98.25 308 TYR A C 1
ATOM 2384 O O . TYR A 1 308 ? 13.673 -4.872 10.359 1.00 98.25 308 TYR A O 1
ATOM 2392 N N . ARG A 1 309 ? 13.827 -2.659 9.940 1.00 97.88 309 ARG A N 1
ATOM 2393 C CA . ARG A 1 309 ? 14.905 -2.371 10.894 1.00 97.88 309 ARG A CA 1
ATOM 2394 C C . ARG A 1 309 ? 14.588 -1.113 11.690 1.00 97.88 309 ARG A C 1
ATOM 2396 O O . ARG A 1 309 ? 13.971 -0.179 11.172 1.00 97.88 309 ARG A O 1
ATOM 2403 N N . GLU A 1 310 ? 15.052 -1.077 12.933 1.00 96.50 310 GLU A N 1
ATOM 2404 C CA . GLU A 1 310 ? 14.825 0.055 13.824 1.00 96.50 310 GLU A CA 1
ATOM 2405 C C . GLU A 1 310 ? 15.740 1.239 13.488 1.00 96.50 310 GLU A C 1
ATOM 2407 O O . GLU A 1 310 ? 16.955 1.093 13.355 1.00 96.50 310 GLU A O 1
ATOM 2412 N N . MET A 1 311 ? 15.154 2.431 13.406 1.00 93.44 311 MET A N 1
ATOM 2413 C CA . MET A 1 311 ? 15.854 3.706 13.311 1.00 93.44 311 MET A CA 1
ATOM 2414 C C . MET A 1 311 ? 15.055 4.762 14.079 1.00 93.44 311 MET A C 1
ATOM 2416 O O . MET A 1 311 ? 13.883 4.996 13.785 1.00 93.44 311 MET A O 1
ATOM 2420 N N . GLU A 1 312 ? 15.687 5.403 15.068 1.00 88.31 312 GLU A N 1
ATOM 2421 C CA . GLU A 1 312 ? 15.077 6.466 15.886 1.00 88.31 312 GLU A CA 1
ATOM 2422 C C . GLU A 1 312 ? 13.702 6.075 16.475 1.00 88.31 312 GLU A C 1
ATOM 2424 O O . GLU A 1 312 ? 12.724 6.819 16.354 1.00 88.31 312 GLU A O 1
ATOM 2429 N N . GLY A 1 313 ? 13.615 4.875 17.067 1.00 91.75 313 GLY A N 1
ATOM 2430 C CA . GLY A 1 313 ? 12.397 4.352 17.699 1.00 91.75 313 GLY A CA 1
ATOM 2431 C C . GLY A 1 313 ? 11.256 4.001 16.733 1.00 91.75 313 GLY A C 1
ATOM 2432 O O . GLY A 1 313 ? 10.127 3.808 17.180 1.00 91.75 313 GLY A O 1
ATOM 2433 N N . ARG A 1 314 ? 11.530 3.938 15.423 1.00 95.56 314 ARG A N 1
ATOM 2434 C CA . ARG A 1 314 ? 10.584 3.553 14.367 1.00 95.56 314 ARG A CA 1
ATOM 2435 C C . ARG A 1 314 ? 11.121 2.368 13.565 1.00 95.56 314 ARG A C 1
ATOM 2437 O O . ARG A 1 314 ? 12.319 2.304 13.299 1.00 95.56 314 ARG A O 1
ATOM 2444 N N . GLN A 1 315 ? 10.250 1.457 13.138 1.00 97.88 315 GLN A N 1
ATOM 2445 C CA . GLN A 1 315 ? 10.607 0.369 12.221 1.00 97.88 315 GLN A CA 1
ATOM 2446 C C . GLN A 1 315 ? 10.436 0.824 10.772 1.00 97.88 315 GLN A C 1
ATOM 2448 O O . GLN A 1 315 ? 9.332 1.166 10.345 1.00 97.88 315 GLN A O 1
ATOM 2453 N N . TRP A 1 316 ? 11.516 0.771 9.997 1.00 97.81 316 TRP A N 1
ATOM 2454 C CA . TRP A 1 316 ? 11.534 1.171 8.591 1.00 97.81 316 TRP A CA 1
ATOM 2455 C C . TRP A 1 316 ? 11.826 -0.021 7.679 1.00 97.81 316 TRP A C 1
ATOM 2457 O O . TRP A 1 316 ? 12.783 -0.754 7.950 1.00 97.81 316 TRP A O 1
ATOM 2467 N N . PRO A 1 317 ? 11.065 -0.215 6.586 1.00 97.94 317 PRO A N 1
ATOM 2468 C CA . PRO A 1 317 ? 11.359 -1.269 5.627 1.00 97.94 317 PRO A CA 1
ATOM 2469 C C . PRO A 1 317 ? 12.625 -0.905 4.853 1.00 97.94 317 PRO A C 1
ATOM 2471 O O . PRO A 1 317 ? 12.689 0.163 4.250 1.00 97.94 317 PRO A O 1
ATOM 2474 N N . HIS A 1 318 ? 13.626 -1.783 4.863 1.00 98.25 318 HIS A N 1
ATOM 2475 C CA . HIS A 1 318 ? 14.872 -1.612 4.111 1.00 98.25 318 HIS A CA 1
ATOM 2476 C C . HIS A 1 318 ? 14.866 -2.346 2.765 1.00 98.25 318 HIS A C 1
ATOM 2478 O O . HIS A 1 318 ? 15.777 -2.136 1.968 1.00 98.25 318 HIS A O 1
ATOM 2484 N N . ARG A 1 319 ? 13.820 -3.125 2.454 1.00 98.25 319 ARG A N 1
ATOM 2485 C CA . ARG A 1 319 ? 13.549 -3.621 1.099 1.00 98.25 319 ARG A CA 1
ATOM 2486 C C . ARG A 1 319 ? 12.124 -3.288 0.655 1.00 98.25 319 ARG A C 1
ATOM 2488 O O . ARG A 1 319 ? 11.166 -3.499 1.403 1.00 98.25 319 ARG A O 1
ATOM 2495 N N . MET A 1 320 ? 11.999 -2.807 -0.580 1.00 98.38 320 MET A N 1
ATOM 2496 C CA . MET A 1 320 ? 10.736 -2.463 -1.233 1.00 98.38 320 MET A CA 1
ATOM 2497 C C . MET A 1 320 ? 10.667 -3.095 -2.629 1.00 98.38 320 MET A C 1
ATOM 2499 O O . MET A 1 320 ? 11.422 -2.702 -3.514 1.00 98.38 320 MET A O 1
ATOM 2503 N N . GLU A 1 321 ? 9.732 -4.021 -2.847 1.00 98.56 321 GLU A N 1
ATOM 2504 C CA . GLU A 1 321 ? 9.410 -4.543 -4.184 1.00 98.56 321 GLU A CA 1
ATOM 2505 C C . GLU A 1 321 ? 8.157 -3.837 -4.718 1.00 98.56 321 GLU A C 1
ATOM 2507 O O . GLU A 1 321 ? 7.161 -3.712 -4.010 1.00 98.56 321 GLU A O 1
ATOM 2512 N N . VAL A 1 322 ? 8.206 -3.361 -5.959 1.00 98.44 322 VAL A N 1
ATOM 2513 C CA . VAL A 1 322 ? 7.129 -2.635 -6.639 1.00 98.44 322 VAL A CA 1
ATOM 2514 C C . VAL A 1 322 ? 6.720 -3.414 -7.876 1.00 98.44 322 VAL A C 1
ATOM 2516 O O . VAL A 1 322 ? 7.562 -3.763 -8.708 1.00 98.44 322 VAL A O 1
ATOM 2519 N N . ARG A 1 323 ? 5.421 -3.658 -8.024 1.00 97.75 323 ARG A N 1
ATOM 2520 C CA . ARG A 1 323 ? 4.835 -4.405 -9.136 1.00 97.75 323 ARG A CA 1
ATOM 2521 C C . ARG A 1 323 ? 3.662 -3.650 -9.740 1.00 97.75 323 ARG A C 1
ATOM 2523 O O . ARG A 1 323 ? 2.962 -2.919 -9.045 1.00 97.75 323 ARG A O 1
ATOM 2530 N N . HIS A 1 324 ? 3.422 -3.879 -11.023 1.00 96.19 324 HIS A N 1
ATOM 2531 C CA . HIS A 1 324 ? 2.248 -3.375 -11.725 1.00 96.19 324 HIS A CA 1
ATOM 2532 C C . HIS A 1 324 ? 1.805 -4.427 -12.747 1.00 96.19 324 HIS A C 1
ATOM 2534 O O . HIS A 1 324 ? 2.601 -4.918 -13.551 1.00 96.19 324 HIS A O 1
ATOM 2540 N N . GLY A 1 325 ? 0.550 -4.866 -12.642 1.00 90.56 325 GLY A N 1
ATOM 2541 C CA . GLY A 1 325 ? 0.054 -6.042 -13.355 1.00 90.56 325 GLY A CA 1
ATOM 2542 C C . GLY A 1 325 ? 0.852 -7.308 -13.020 1.00 90.56 325 GLY A C 1
ATOM 2543 O O . GLY A 1 325 ? 0.768 -7.842 -11.911 1.00 90.56 325 GLY A O 1
ATOM 2544 N N . ASN A 1 326 ? 1.617 -7.813 -13.992 1.00 86.88 326 ASN A N 1
ATOM 2545 C CA . ASN A 1 326 ? 2.458 -9.007 -13.816 1.00 86.88 326 ASN A CA 1
ATOM 2546 C C . ASN A 1 326 ? 3.935 -8.661 -13.568 1.00 86.88 326 ASN A C 1
ATOM 2548 O O . ASN A 1 326 ? 4.670 -9.476 -12.999 1.00 86.88 326 ASN A O 1
ATOM 2552 N N . ASP A 1 327 ? 4.356 -7.460 -13.956 1.00 92.19 327 ASP A N 1
ATOM 2553 C CA . ASP A 1 327 ? 5.758 -7.075 -14.052 1.00 92.19 327 ASP A CA 1
ATOM 2554 C C . ASP A 1 327 ? 6.289 -6.543 -12.714 1.00 92.19 327 ASP A C 1
ATOM 2556 O O . ASP A 1 327 ? 5.575 -5.894 -11.944 1.00 92.19 327 ASP A O 1
ATOM 2560 N N . VAL A 1 328 ? 7.563 -6.830 -12.429 1.00 96.00 328 VAL A N 1
ATOM 2561 C CA . VAL A 1 328 ? 8.310 -6.161 -11.355 1.00 96.00 328 VAL A CA 1
ATOM 2562 C C . VAL A 1 328 ? 8.840 -4.858 -11.935 1.00 96.00 328 VAL A C 1
ATOM 2564 O O . VAL A 1 328 ? 9.677 -4.880 -12.834 1.00 96.00 328 VAL A O 1
ATOM 2567 N N . PHE A 1 329 ? 8.350 -3.731 -11.425 1.00 97.19 329 PHE A N 1
ATOM 2568 C CA . PHE A 1 329 ? 8.838 -2.408 -11.804 1.00 97.19 329 PHE A CA 1
ATOM 2569 C C . PHE A 1 329 ? 10.194 -2.116 -11.145 1.00 97.19 329 PHE A C 1
ATOM 2571 O O . PHE A 1 329 ? 11.119 -1.641 -11.799 1.00 97.19 329 PHE A O 1
ATOM 2578 N N . ALA A 1 330 ? 10.318 -2.416 -9.850 1.00 97.50 330 ALA A N 1
ATOM 2579 C CA . ALA A 1 330 ? 11.544 -2.218 -9.086 1.00 97.50 330 ALA A CA 1
ATOM 2580 C C . ALA A 1 330 ? 11.618 -3.187 -7.901 1.00 97.50 330 ALA A C 1
ATOM 2582 O O . ALA A 1 330 ? 10.601 -3.544 -7.319 1.00 97.50 330 ALA A O 1
ATOM 2583 N N . ASP A 1 331 ? 12.828 -3.552 -7.499 1.00 98.25 331 ASP A N 1
ATOM 2584 C CA . ASP A 1 331 ? 13.118 -4.189 -6.214 1.00 98.25 331 ASP A CA 1
ATOM 2585 C C . ASP A 1 331 ? 14.312 -3.444 -5.620 1.00 98.25 331 ASP A C 1
ATOM 2587 O O . ASP A 1 331 ? 15.408 -3.483 -6.180 1.00 98.25 331 ASP A O 1
ATOM 2591 N N . VAL A 1 332 ? 14.059 -2.665 -4.569 1.00 98.56 332 VAL A N 1
ATOM 2592 C CA . VAL A 1 332 ? 14.974 -1.658 -4.024 1.00 98.56 332 VAL A CA 1
ATOM 2593 C C . VAL A 1 332 ? 15.450 -2.082 -2.642 1.00 98.56 332 VAL A C 1
ATOM 2595 O O . VAL A 1 332 ? 14.629 -2.377 -1.772 1.00 98.56 332 VAL A O 1
ATOM 2598 N N .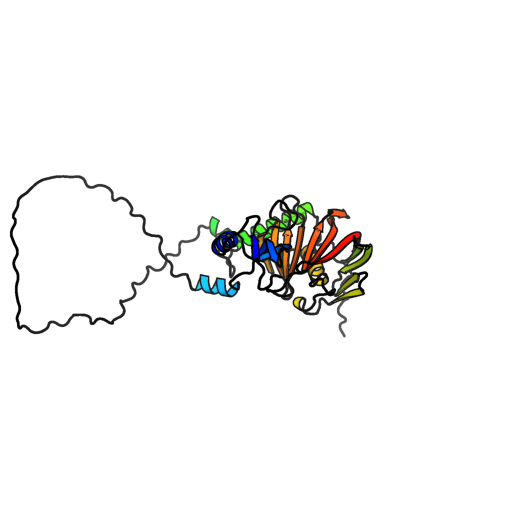 GLN A 1 333 ? 16.761 -2.034 -2.411 1.00 98.56 333 GLN A N 1
ATOM 2599 C CA . GLN A 1 333 ? 17.354 -2.092 -1.074 1.00 98.56 333 GLN A CA 1
ATOM 2600 C C . GLN A 1 333 ? 17.759 -0.685 -0.630 1.00 98.56 333 GLN A C 1
ATOM 2602 O O . GLN A 1 333 ? 18.574 -0.023 -1.275 1.00 98.56 333 GLN A O 1
ATOM 2607 N N . TRP A 1 334 ? 17.192 -0.212 0.478 1.00 98.25 334 TRP A N 1
ATOM 2608 C CA . TRP A 1 334 ? 17.476 1.107 1.031 1.00 98.25 334 TRP A CA 1
ATOM 2609 C C . TRP A 1 334 ? 18.778 1.086 1.836 1.00 98.25 334 TRP A C 1
ATOM 2611 O O . TRP A 1 334 ? 18.896 0.408 2.858 1.00 98.25 334 TRP A O 1
ATOM 2621 N N . LYS A 1 335 ? 19.757 1.870 1.378 1.00 97.25 335 LYS A N 1
ATOM 2622 C CA . LYS A 1 335 ? 21.046 2.092 2.053 1.00 97.25 335 LYS A CA 1
ATOM 2623 C C . LYS A 1 335 ? 20.924 3.152 3.148 1.00 97.25 335 LYS A C 1
ATOM 2625 O O . LYS A 1 335 ? 21.663 3.112 4.129 1.00 97.25 335 LYS A O 1
ATOM 2630 N N . LYS A 1 336 ? 20.024 4.122 2.958 1.00 96.75 336 LYS A N 1
ATOM 2631 C CA . LYS A 1 336 ? 19.803 5.251 3.861 1.00 96.75 336 LYS A CA 1
ATOM 2632 C C . LYS A 1 336 ? 18.352 5.720 3.783 1.00 96.75 336 LYS A C 1
ATOM 2634 O O . LYS A 1 336 ? 17.798 5.842 2.692 1.00 96.75 336 LYS A O 1
ATOM 2639 N N . ILE A 1 337 ? 17.769 6.016 4.937 1.00 97.00 337 ILE A N 1
ATOM 2640 C CA . ILE A 1 337 ? 16.456 6.647 5.071 1.00 97.00 337 ILE A CA 1
ATOM 2641 C C . ILE A 1 337 ? 16.654 7.851 5.990 1.00 97.00 337 ILE A C 1
ATOM 2643 O O . ILE A 1 337 ? 17.248 7.724 7.057 1.00 97.00 337 ILE A O 1
ATOM 2647 N N . GLU A 1 338 ? 16.208 9.026 5.564 1.00 95.25 338 GLU A N 1
ATOM 2648 C CA . GLU A 1 338 ? 16.353 10.281 6.299 1.00 95.25 338 GLU A CA 1
ATOM 2649 C C . GLU A 1 338 ? 14.988 10.942 6.441 1.00 95.25 338 GLU A C 1
ATOM 2651 O O . GLU A 1 338 ? 14.292 11.165 5.451 1.00 95.25 338 GLU A O 1
ATOM 2656 N N . VAL A 1 339 ? 14.615 11.292 7.671 1.00 92.62 339 VAL A N 1
ATOM 2657 C CA . VAL A 1 339 ? 13.435 12.112 7.949 1.00 92.62 339 VAL A CA 1
ATOM 2658 C C . VAL A 1 339 ? 13.923 13.490 8.357 1.00 92.62 339 VAL A C 1
ATOM 2660 O O . VAL A 1 339 ? 14.513 13.657 9.423 1.00 92.62 339 VAL A O 1
ATOM 2663 N N . ALA A 1 340 ? 13.697 14.481 7.501 1.00 84.56 340 ALA A N 1
ATOM 2664 C CA . ALA A 1 340 ? 13.999 15.860 7.844 1.00 84.56 340 ALA A CA 1
ATOM 2665 C C . ALA A 1 340 ? 13.076 16.348 8.983 1.00 84.56 340 ALA A C 1
ATOM 2667 O O . ALA A 1 340 ? 11.936 15.882 9.099 1.00 84.56 340 ALA A O 1
ATOM 2668 N N . PRO A 1 341 ? 13.513 17.315 9.812 1.00 72.31 341 PRO A N 1
ATOM 2669 C CA . PRO A 1 341 ? 12.587 18.044 10.673 1.00 72.31 341 PRO A CA 1
ATOM 2670 C C . PRO A 1 341 ? 11.533 18.756 9.812 1.00 72.31 341 PRO A C 1
ATOM 2672 O O . PRO A 1 341 ? 11.821 19.152 8.679 1.00 72.31 341 PRO A O 1
ATOM 2675 N N . ALA A 1 342 ? 10.322 18.949 10.343 1.00 62.12 342 ALA A N 1
ATOM 2676 C CA . ALA A 1 342 ? 9.303 19.730 9.646 1.00 62.12 342 ALA A CA 1
ATOM 2677 C C . ALA A 1 342 ? 9.833 21.122 9.296 1.00 62.12 342 ALA A C 1
ATOM 2679 O O . ALA A 1 342 ? 10.285 21.868 10.171 1.00 62.12 342 ALA A O 1
ATOM 2680 N N . VAL A 1 343 ? 9.729 21.486 8.019 1.00 59.38 343 VAL A N 1
ATOM 2681 C CA . VAL A 1 343 ? 9.913 22.872 7.602 1.00 59.38 343 VAL A CA 1
ATOM 2682 C C . VAL A 1 343 ? 8.694 23.639 8.122 1.00 59.38 343 VAL A C 1
ATOM 2684 O O . VAL A 1 343 ? 7.569 23.266 7.784 1.00 59.38 343 VAL A O 1
ATOM 2687 N N . PRO A 1 344 ? 8.858 24.671 8.970 1.00 54.06 344 PRO A N 1
ATOM 2688 C CA . PRO A 1 344 ? 7.719 25.459 9.417 1.00 54.06 344 PRO A CA 1
ATOM 2689 C C . PRO A 1 344 ? 7.063 26.101 8.196 1.00 54.06 344 PRO A C 1
ATOM 2691 O O . PRO A 1 344 ? 7.751 26.720 7.381 1.00 54.06 344 PRO A O 1
ATOM 2694 N N . ALA A 1 345 ? 5.742 25.943 8.074 1.00 52.06 345 ALA A N 1
ATOM 2695 C CA . ALA A 1 345 ? 4.980 26.519 6.976 1.00 52.06 345 ALA A CA 1
ATOM 2696 C C . ALA A 1 345 ? 5.310 28.011 6.856 1.00 52.06 345 ALA A C 1
ATOM 2698 O O . ALA A 1 345 ? 5.187 28.767 7.826 1.00 52.06 345 ALA A O 1
ATOM 2699 N N . LYS A 1 346 ? 5.763 28.421 5.668 1.00 45.19 346 LYS A N 1
ATOM 2700 C CA . LYS A 1 346 ? 6.058 29.822 5.384 1.00 45.19 346 LYS A CA 1
ATOM 2701 C C . LYS A 1 346 ? 4.759 30.605 5.633 1.00 45.19 346 LYS A C 1
ATOM 2703 O O . LYS A 1 346 ? 3.732 30.203 5.080 1.00 45.19 346 LYS A O 1
ATOM 2708 N N . PRO A 1 347 ? 4.749 31.649 6.484 1.00 39.03 347 PRO A N 1
ATOM 2709 C CA . PRO A 1 347 ? 3.530 32.411 6.712 1.00 39.03 347 PRO A CA 1
ATOM 2710 C C . PRO A 1 347 ? 3.038 32.932 5.364 1.00 39.03 347 PRO A C 1
ATOM 2712 O O . PRO A 1 347 ? 3.836 33.447 4.582 1.00 39.03 347 PRO A O 1
ATOM 2715 N N . ALA A 1 348 ? 1.748 32.748 5.080 1.00 47.91 348 ALA A N 1
ATOM 2716 C CA . ALA A 1 348 ? 1.152 33.264 3.858 1.00 47.91 348 ALA A CA 1
ATOM 2717 C C . ALA A 1 348 ? 1.358 34.784 3.832 1.00 47.91 348 ALA A C 1
ATOM 2719 O O . ALA A 1 348 ? 0.876 35.480 4.730 1.00 47.91 348 ALA A O 1
ATOM 2720 N N . ASP A 1 349 ? 2.111 35.273 2.845 1.00 46.12 349 ASP A N 1
ATOM 2721 C CA . ASP A 1 349 ? 2.393 36.696 2.698 1.00 46.12 349 ASP A CA 1
ATOM 2722 C C . ASP A 1 349 ? 1.065 37.444 2.522 1.00 46.12 349 ASP A C 1
ATOM 2724 O O . ASP A 1 349 ? 0.358 37.286 1.527 1.00 46.12 349 ASP A O 1
ATOM 2728 N N . ALA A 1 350 ? 0.707 38.246 3.524 1.00 42.00 350 ALA A N 1
ATOM 2729 C CA . ALA A 1 350 ? -0.419 39.159 3.445 1.00 42.00 350 ALA A CA 1
ATOM 2730 C C . ALA A 1 350 ? 0.019 40.403 2.658 1.00 42.00 350 ALA A C 1
ATOM 2732 O O . ALA A 1 350 ? 0.613 41.325 3.224 1.00 42.00 350 ALA A O 1
ATOM 2733 N N . SER A 1 351 ? -0.234 40.416 1.347 1.00 37.19 351 SER A N 1
ATOM 2734 C CA . SER A 1 351 ? -0.050 41.571 0.450 1.00 37.19 351 SER A CA 1
ATOM 2735 C C . SER A 1 351 ? -0.991 41.489 -0.749 1.00 37.19 351 SER A C 1
ATOM 2737 O O . SER A 1 351 ? -0.894 40.489 -1.490 1.00 37.19 351 SER A O 1
#